Protein AF-A0A317IJT7-F1 (afdb_monomer_lite)

Secondary structure (DSSP, 8-state):
--HHHHHHHHHHHHTT-EEE--TTT-SEEEEEEETTEEEEEEES-SSTT--EEEEEE-S-S--TT-PPPTT--EEEEEE---SSHHHHHHHHHT-----B--S-HHHHHHEEEEES-HHHHHHHHHSTTHHHHHHHHHHHH--SEEEEETTTEEEEEESS-TTT--HHHHHHHHHHHHHHHHHHHHHHTTT-

Structure (mmCIF, N/CA/C/O backbone):
data_AF-A0A317IJT7-F1
#
_entry.id   AF-A0A317IJT7-F1
#
loop_
_atom_site.group_PDB
_atom_site.id
_atom_site.type_symbol
_atom_site.label_atom_id
_atom_site.label_alt_id
_atom_site.label_comp_id
_atom_site.label_asym_id
_atom_site.label_entity_id
_atom_site.label_seq_id
_atom_site.pdbx_PDB_ins_code
_atom_site.Cartn_x
_atom_site.Cartn_y
_atom_site.Cartn_z
_atom_site.occupancy
_atom_site.B_iso_or_equiv
_atom_site.auth_seq_id
_atom_site.auth_comp_id
_atom_site.auth_asym_id
_atom_site.auth_atom_id
_atom_site.pdbx_PDB_model_num
ATOM 1 N N . MET A 1 1 ? 20.072 -7.258 -22.321 1.00 53.59 1 MET A N 1
ATOM 2 C CA . MET A 1 1 ? 18.837 -7.084 -21.529 1.00 53.59 1 MET A CA 1
ATOM 3 C C . MET A 1 1 ? 18.937 -5.716 -20.890 1.00 53.59 1 MET A C 1
ATOM 5 O O . MET A 1 1 ? 19.972 -5.450 -20.302 1.00 53.59 1 MET A O 1
ATOM 9 N N . ASN A 1 2 ? 17.964 -4.831 -21.106 1.00 78.56 2 ASN A N 1
ATOM 10 C CA . ASN A 1 2 ? 17.969 -3.507 -20.471 1.00 78.56 2 ASN A CA 1
ATOM 11 C C . ASN A 1 2 ? 17.800 -3.691 -18.947 1.00 78.56 2 ASN A C 1
ATOM 13 O O . ASN A 1 2 ? 17.014 -4.553 -18.541 1.00 78.56 2 ASN A O 1
ATOM 17 N N . ASP A 1 3 ? 18.497 -2.913 -18.117 1.00 83.06 3 ASP A N 1
ATOM 18 C CA . ASP A 1 3 ? 18.412 -2.967 -16.647 1.00 83.06 3 ASP A CA 1
ATOM 19 C C . ASP A 1 3 ? 16.961 -2.889 -16.149 1.00 83.06 3 ASP A C 1
ATOM 21 O O . ASP A 1 3 ? 16.564 -3.611 -15.232 1.00 83.06 3 ASP A O 1
ATOM 25 N N . HIS A 1 4 ? 16.111 -2.121 -16.838 1.00 84.94 4 HIS A N 1
ATOM 26 C CA . HIS A 1 4 ? 14.679 -2.041 -16.536 1.00 84.94 4 HIS A CA 1
ATOM 27 C C . HIS A 1 4 ? 13.947 -3.377 -16.719 1.00 84.94 4 HIS A C 1
ATOM 29 O O . HIS A 1 4 ? 13.091 -3.733 -15.911 1.00 84.94 4 HIS A O 1
ATOM 35 N N . GLN A 1 5 ? 14.290 -4.146 -17.756 1.00 87.38 5 GLN A N 1
ATOM 36 C CA . GLN A 1 5 ? 13.690 -5.460 -18.006 1.00 87.38 5 GLN A CA 1
ATOM 37 C C . GLN A 1 5 ? 14.165 -6.491 -16.981 1.00 87.38 5 GLN A C 1
ATOM 39 O O . GLN A 1 5 ? 13.369 -7.313 -16.526 1.00 87.38 5 GLN A O 1
ATOM 44 N N . ALA A 1 6 ? 15.441 -6.431 -16.584 1.00 91.06 6 ALA A N 1
ATOM 45 C CA . ALA A 1 6 ? 15.992 -7.287 -15.537 1.00 91.06 6 ALA A CA 1
ATOM 46 C C . ALA A 1 6 ? 15.267 -7.052 -14.203 1.00 91.06 6 ALA A C 1
ATOM 48 O O . ALA A 1 6 ? 14.778 -7.995 -13.578 1.00 91.06 6 ALA A O 1
ATOM 49 N N . LYS A 1 7 ? 15.116 -5.778 -13.825 1.00 94.12 7 LYS A N 1
ATOM 50 C CA . LYS A 1 7 ? 14.409 -5.353 -12.616 1.00 94.12 7 LYS A CA 1
ATOM 51 C C . LYS A 1 7 ? 12.934 -5.746 -12.638 1.00 94.12 7 LYS A C 1
ATOM 53 O O . LYS A 1 7 ? 12.441 -6.323 -11.675 1.00 94.12 7 LYS A O 1
ATOM 58 N N . ALA A 1 8 ? 12.240 -5.513 -13.752 1.00 94.12 8 ALA A N 1
ATOM 59 C CA . ALA A 1 8 ? 10.842 -5.913 -13.909 1.00 94.12 8 ALA A CA 1
ATOM 60 C C . ALA A 1 8 ? 10.670 -7.436 -13.806 1.00 94.12 8 ALA A C 1
ATOM 62 O O . ALA A 1 8 ? 9.743 -7.915 -13.159 1.00 94.12 8 ALA A O 1
ATOM 63 N N . THR A 1 9 ? 11.602 -8.204 -14.373 1.00 94.00 9 THR A N 1
ATOM 64 C CA . THR A 1 9 ? 11.605 -9.669 -14.262 1.00 94.00 9 THR A CA 1
ATOM 65 C C . THR A 1 9 ? 11.843 -10.123 -12.822 1.00 94.00 9 THR A C 1
ATOM 67 O O . THR A 1 9 ? 11.225 -11.087 -12.377 1.00 94.00 9 THR A O 1
ATOM 70 N N . PHE A 1 10 ? 12.709 -9.436 -12.074 1.00 94.56 10 PHE A N 1
ATOM 71 C CA . PHE A 1 10 ? 12.923 -9.723 -10.657 1.00 94.56 10 PHE A CA 1
ATOM 72 C C . PHE A 1 10 ? 11.653 -9.479 -9.834 1.00 94.56 10 PHE A C 1
ATOM 74 O O . PHE A 1 10 ? 11.233 -10.363 -9.092 1.00 94.56 10 PHE A O 1
ATOM 81 N N . VAL A 1 11 ? 11.006 -8.323 -10.010 1.00 95.50 11 VAL A N 1
ATOM 82 C CA . VAL A 1 11 ? 9.743 -8.004 -9.322 1.00 95.50 11 VAL A CA 1
ATOM 83 C C . VAL A 1 11 ? 8.649 -9.003 -9.703 1.00 95.50 11 VAL A C 1
ATOM 85 O O . VAL A 1 11 ? 7.925 -9.475 -8.833 1.00 95.50 11 VAL A O 1
ATOM 88 N N . ALA A 1 12 ? 8.563 -9.396 -10.976 1.00 95.81 12 ALA A N 1
ATOM 89 C CA . ALA A 1 12 ? 7.626 -10.425 -11.416 1.00 95.81 12 ALA A CA 1
ATOM 90 C C . ALA A 1 12 ? 7.871 -11.762 -10.702 1.00 95.81 12 ALA A C 1
ATOM 92 O O . ALA A 1 12 ? 6.929 -12.346 -10.184 1.00 95.81 12 ALA A O 1
ATOM 93 N N . LYS A 1 13 ? 9.127 -12.219 -10.601 1.00 95.31 13 LYS A N 1
ATOM 94 C CA . LYS A 1 13 ? 9.475 -13.447 -9.864 1.00 95.31 13 LYS A CA 1
ATOM 95 C C . LYS A 1 13 ? 9.142 -13.351 -8.377 1.00 95.31 13 LYS A C 1
ATOM 97 O O . LYS A 1 13 ? 8.641 -14.312 -7.811 1.00 95.31 13 LYS A O 1
ATOM 102 N N . MET A 1 14 ? 9.413 -12.203 -7.760 1.00 94.75 14 MET A N 1
ATOM 103 C CA . MET A 1 14 ? 9.093 -11.936 -6.356 1.00 94.75 14 MET A CA 1
ATOM 104 C C . MET A 1 14 ? 7.587 -12.026 -6.075 1.00 94.75 14 MET A C 1
ATOM 106 O O . MET A 1 14 ? 7.201 -12.474 -5.002 1.00 94.75 14 MET A O 1
ATOM 110 N N . LEU A 1 15 ? 6.757 -11.608 -7.031 1.00 93.69 15 LEU A N 1
ATOM 111 C CA . LEU A 1 15 ? 5.299 -11.712 -6.966 1.00 93.69 15 LEU A CA 1
ATOM 112 C C . LEU A 1 15 ? 4.764 -13.035 -7.534 1.00 93.69 15 LEU A C 1
ATOM 114 O O . LEU A 1 15 ? 3.568 -13.130 -7.777 1.00 93.69 15 LEU A O 1
ATOM 118 N N . GLU A 1 16 ? 5.618 -14.017 -7.843 1.00 93.44 16 GLU A N 1
ATOM 119 C CA . GLU A 1 16 ? 5.206 -15.272 -8.499 1.00 93.44 16 GLU A CA 1
ATOM 120 C C . GLU A 1 16 ? 4.352 -15.033 -9.766 1.00 93.44 16 GLU A C 1
ATOM 122 O O . GLU A 1 16 ? 3.395 -15.742 -10.067 1.00 93.44 16 GLU A O 1
ATOM 127 N N . GLY A 1 17 ? 4.687 -13.975 -10.505 1.00 93.94 17 GLY A N 1
ATOM 128 C CA . GLY A 1 17 ? 3.860 -13.394 -11.551 1.00 93.94 17 GLY A CA 1
ATOM 129 C C . GLY A 1 17 ? 4.609 -13.095 -12.848 1.00 93.94 17 GLY A C 1
ATOM 130 O O . GLY A 1 17 ? 5.616 -13.717 -13.191 1.00 93.94 17 GLY A O 1
ATOM 131 N N . ARG A 1 18 ? 4.093 -12.126 -13.611 1.00 95.50 18 ARG A N 1
ATOM 132 C CA . ARG A 1 18 ? 4.615 -11.739 -14.928 1.00 95.50 18 ARG A CA 1
ATOM 133 C C . ARG A 1 18 ? 4.476 -10.247 -15.207 1.00 95.50 18 ARG A C 1
ATOM 135 O O . ARG A 1 18 ? 3.579 -9.574 -14.703 1.00 95.50 18 ARG A O 1
ATOM 142 N N . VAL A 1 19 ? 5.334 -9.757 -16.095 1.00 94.50 19 VAL A N 1
ATOM 143 C CA . VAL A 1 19 ? 5.175 -8.439 -16.716 1.00 94.50 19 VAL A CA 1
ATOM 144 C C . VAL A 1 19 ? 4.052 -8.527 -17.754 1.00 94.50 19 VAL A C 1
ATO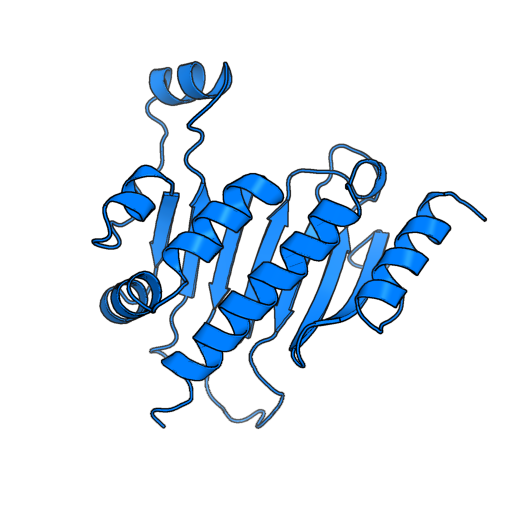M 146 O O . VAL A 1 19 ? 4.036 -9.440 -18.581 1.00 94.50 19 VAL A O 1
ATOM 149 N N . VAL A 1 20 ? 3.097 -7.603 -17.696 1.00 92.31 20 VAL A N 1
ATOM 150 C CA . VAL A 1 20 ? 1.936 -7.527 -18.590 1.00 92.31 20 VAL A CA 1
ATOM 151 C C . VAL A 1 20 ? 2.076 -6.294 -19.476 1.00 92.31 20 VAL A C 1
ATOM 153 O O . VAL A 1 20 ? 2.449 -5.224 -19.000 1.00 92.31 20 VAL A O 1
ATOM 156 N N . ASN A 1 21 ? 1.769 -6.437 -20.767 1.00 87.44 21 ASN A N 1
ATOM 157 C CA . ASN A 1 21 ? 1.702 -5.288 -21.662 1.00 87.44 21 ASN A CA 1
ATOM 158 C C . ASN A 1 21 ? 0.361 -4.558 -21.464 1.00 87.44 21 ASN A C 1
ATOM 160 O O . ASN A 1 21 ? -0.689 -5.089 -21.826 1.00 87.44 21 ASN A O 1
ATOM 164 N N . ASP A 1 22 ? 0.416 -3.361 -20.881 1.00 85.88 22 ASP A N 1
ATOM 165 C CA . ASP A 1 22 ? -0.714 -2.436 -20.721 1.00 85.88 22 ASP A CA 1
ATOM 166 C C . ASP A 1 22 ? -0.309 -1.010 -21.139 1.00 85.88 22 ASP A C 1
ATOM 168 O O . ASP A 1 22 ? -0.595 -0.022 -20.463 1.00 85.88 22 ASP A O 1
ATOM 172 N N . GLU A 1 23 ? 0.382 -0.902 -22.279 1.00 81.38 23 GLU A N 1
ATOM 173 C CA . GLU A 1 23 ? 0.930 0.357 -22.814 1.00 81.38 23 GLU A CA 1
ATOM 174 C C . GLU A 1 23 ? -0.115 1.471 -23.008 1.00 81.38 23 GLU A C 1
ATOM 176 O O . GLU A 1 23 ? 0.237 2.649 -23.068 1.00 81.38 23 GLU A O 1
ATOM 181 N N . LYS A 1 24 ? -1.407 1.121 -23.088 1.00 83.69 24 LYS A N 1
ATOM 182 C CA . LYS A 1 24 ? -2.504 2.093 -23.188 1.00 83.69 24 LYS A CA 1
ATOM 183 C C . LYS A 1 24 ? -2.708 2.887 -21.897 1.00 83.69 24 LYS A C 1
ATOM 185 O O . LYS A 1 24 ? -3.193 4.014 -21.970 1.00 83.69 24 LYS A O 1
ATOM 190 N N . ARG A 1 25 ? -2.379 2.311 -20.735 1.00 87.75 25 ARG A N 1
ATOM 191 C CA . ARG A 1 25 ? -2.535 2.961 -19.424 1.00 87.75 25 ARG A CA 1
ATOM 192 C C . ARG A 1 25 ? -1.200 3.285 -18.768 1.00 87.75 25 ARG A C 1
ATOM 194 O O . ARG A 1 25 ? -1.065 4.352 -18.177 1.00 87.75 25 ARG A O 1
ATOM 201 N N . VAL A 1 26 ? -0.234 2.371 -18.844 1.00 89.75 26 VAL A N 1
ATOM 202 C CA . VAL A 1 26 ? 1.016 2.431 -18.079 1.00 89.75 26 VAL A CA 1
ATOM 203 C C . VAL A 1 26 ? 2.192 1.901 -18.894 1.00 89.75 26 VAL A C 1
ATOM 205 O O . VAL A 1 26 ? 2.051 0.988 -19.700 1.00 89.75 26 VAL A O 1
ATOM 208 N N . GLN A 1 27 ? 3.388 2.453 -18.676 1.00 91.06 27 GLN A N 1
ATOM 209 C CA . GLN A 1 27 ? 4.601 1.944 -19.325 1.00 91.06 27 GLN A CA 1
ATOM 210 C C . GLN A 1 27 ? 5.054 0.604 -18.730 1.00 91.06 27 GLN A C 1
ATOM 212 O O . GLN A 1 27 ? 5.723 -0.177 -19.405 1.00 91.06 27 GLN A O 1
ATOM 217 N N . LEU A 1 28 ? 4.712 0.342 -17.467 1.00 93.19 28 LEU A N 1
ATOM 218 C CA . LEU A 1 28 ? 5.039 -0.900 -16.784 1.00 93.19 28 LEU A CA 1
ATOM 219 C C . LEU A 1 28 ? 3.853 -1.368 -15.942 1.00 93.19 28 LEU A C 1
ATOM 221 O O . LEU A 1 28 ? 3.347 -0.620 -15.109 1.00 93.19 28 LEU A O 1
ATOM 225 N N . CYS A 1 29 ? 3.464 -2.626 -16.132 1.00 95.75 29 CYS A N 1
ATOM 226 C CA . CYS A 1 29 ? 2.491 -3.330 -15.307 1.00 95.75 29 CYS A CA 1
ATOM 227 C C . CYS A 1 29 ? 3.055 -4.714 -14.971 1.00 95.75 29 CYS A C 1
ATOM 229 O O . CYS A 1 29 ? 3.431 -5.474 -15.865 1.00 95.75 29 CYS A O 1
ATOM 231 N N . ILE A 1 30 ? 3.138 -5.048 -13.689 1.00 96.38 30 ILE A N 1
ATOM 232 C CA . ILE A 1 30 ? 3.597 -6.352 -13.208 1.00 96.38 30 ILE A CA 1
ATOM 233 C C . ILE A 1 30 ? 2.495 -6.920 -12.337 1.00 96.38 30 ILE A C 1
ATOM 235 O O . ILE A 1 30 ? 2.142 -6.302 -11.340 1.00 96.38 30 ILE A O 1
ATOM 239 N N . LYS A 1 31 ? 1.965 -8.084 -12.710 1.00 96.19 31 LYS A N 1
ATOM 240 C CA . LYS A 1 31 ? 0.882 -8.758 -11.988 1.00 96.19 31 LYS A CA 1
ATOM 241 C C . LYS A 1 31 ? 1.367 -10.086 -11.437 1.00 96.19 31 LYS A C 1
ATOM 243 O O . LYS A 1 31 ? 2.074 -10.808 -12.137 1.00 96.19 31 LYS A O 1
ATOM 248 N N . GLY A 1 32 ? 0.945 -10.424 -10.231 1.00 94.94 32 GLY A N 1
ATOM 249 C CA . GLY A 1 32 ? 1.244 -11.686 -9.569 1.00 94.94 32 GLY A CA 1
ATOM 250 C C . GLY A 1 32 ? 0.360 -11.873 -8.345 1.00 94.94 32 GLY A C 1
ATOM 251 O O . GLY A 1 32 ? -0.782 -11.415 -8.332 1.00 94.94 32 GLY A O 1
ATOM 252 N N . ALA A 1 33 ? 0.895 -12.516 -7.318 1.00 93.38 33 ALA A N 1
ATOM 253 C CA . ALA A 1 33 ? 0.230 -12.707 -6.046 1.00 93.38 33 ALA A CA 1
ATOM 254 C C . ALA A 1 33 ? 1.181 -12.453 -4.870 1.00 93.38 33 ALA A C 1
ATOM 256 O O . ALA A 1 33 ? 2.395 -12.630 -4.959 1.00 93.38 33 ALA A O 1
ATOM 257 N N . MET A 1 34 ? 0.613 -12.039 -3.743 1.00 90.44 34 MET A N 1
ATOM 258 C CA . MET A 1 34 ? 1.316 -11.911 -2.473 1.00 90.44 34 MET A CA 1
ATOM 259 C C . MET A 1 34 ? 0.408 -12.438 -1.369 1.00 90.44 34 MET A C 1
ATOM 261 O O . MET A 1 34 ? -0.688 -11.923 -1.172 1.00 90.44 34 MET A O 1
ATOM 265 N N . ARG A 1 35 ? 0.857 -13.478 -0.655 1.00 86.69 35 ARG A N 1
ATOM 266 C CA . ARG A 1 35 ? 0.071 -14.149 0.402 1.00 86.69 35 ARG A CA 1
ATOM 267 C C . ARG A 1 35 ? -1.336 -14.583 -0.052 1.00 86.69 35 ARG A C 1
ATOM 269 O O . ARG A 1 35 ? -2.287 -14.487 0.708 1.00 86.69 35 ARG A O 1
ATOM 276 N N . GLY A 1 36 ? -1.468 -15.046 -1.296 1.00 86.88 36 GLY A N 1
ATOM 277 C CA . GLY A 1 36 ? -2.749 -15.485 -1.865 1.00 86.88 36 GLY A CA 1
ATOM 278 C C . GLY A 1 36 ? -3.623 -14.365 -2.442 1.00 86.88 36 GLY A C 1
ATOM 279 O O . GLY A 1 36 ? -4.596 -14.664 -3.127 1.00 86.88 36 GLY A O 1
ATOM 280 N N . PHE A 1 37 ? -3.258 -13.095 -2.249 1.00 91.25 37 PHE A N 1
ATOM 281 C CA . PHE A 1 37 ? -3.959 -11.954 -2.840 1.00 91.25 37 PHE A CA 1
ATOM 282 C C . PHE A 1 37 ? -3.371 -11.582 -4.204 1.00 91.25 37 PHE A C 1
ATOM 284 O O . PHE A 1 37 ? -2.141 -11.516 -4.317 1.00 91.25 37 PHE A O 1
ATOM 291 N N . PRO A 1 38 ? -4.192 -11.276 -5.227 1.00 94.88 38 PRO A N 1
ATOM 292 C CA . PRO A 1 38 ? -3.703 -10.672 -6.459 1.00 94.88 38 PRO A CA 1
ATOM 293 C C . PRO A 1 38 ? -2.967 -9.361 -6.166 1.00 94.88 38 PRO A C 1
ATOM 295 O O . PRO A 1 38 ? -3.474 -8.480 -5.471 1.00 94.88 38 PRO A O 1
ATOM 298 N N . ALA A 1 39 ? -1.753 -9.238 -6.694 1.00 96.25 39 ALA A N 1
ATOM 299 C CA . ALA A 1 39 ? -0.867 -8.107 -6.457 1.00 96.25 39 ALA A CA 1
ATOM 300 C C . ALA A 1 39 ? -0.423 -7.498 -7.788 1.00 96.25 39 ALA A C 1
ATOM 302 O O . ALA A 1 39 ? -0.027 -8.220 -8.707 1.00 96.25 39 ALA A O 1
ATOM 303 N N . THR A 1 40 ? -0.451 -6.169 -7.886 1.00 96.88 40 THR A N 1
ATOM 304 C CA . THR A 1 40 ? 0.006 -5.445 -9.076 1.00 96.88 40 THR A CA 1
ATOM 305 C C . THR A 1 40 ? 0.959 -4.313 -8.701 1.00 96.88 40 THR A C 1
ATOM 307 O O . THR A 1 40 ? 0.680 -3.539 -7.791 1.00 96.88 40 THR A O 1
ATOM 310 N N . LEU A 1 41 ? 2.074 -4.193 -9.425 1.00 97.00 41 LEU A N 1
ATOM 311 C CA . LEU A 1 41 ? 2.912 -2.994 -9.454 1.00 97.00 41 LEU A CA 1
ATOM 312 C C . LEU A 1 41 ? 2.718 -2.287 -10.797 1.00 97.00 41 LEU A C 1
ATOM 314 O O . LEU A 1 41 ? 2.885 -2.905 -11.851 1.00 97.00 41 LEU A O 1
ATOM 318 N N . GLU A 1 42 ? 2.420 -0.994 -10.771 1.00 96.00 42 GLU A N 1
ATOM 319 C CA . GLU A 1 42 ? 2.269 -0.170 -11.969 1.00 96.00 42 GLU A CA 1
ATOM 320 C C . GLU A 1 42 ? 3.195 1.045 -11.946 1.00 96.00 42 GLU A C 1
ATOM 322 O O . GLU A 1 42 ? 3.481 1.614 -10.892 1.00 96.00 42 GLU A O 1
ATOM 327 N N . ALA A 1 43 ? 3.633 1.476 -13.128 1.00 92.88 43 ALA A N 1
ATOM 328 C CA . ALA A 1 43 ? 4.307 2.753 -13.319 1.00 92.88 43 ALA A CA 1
ATOM 329 C C . ALA A 1 43 ? 3.844 3.403 -14.629 1.00 92.88 43 ALA A C 1
ATOM 331 O O . ALA A 1 43 ? 4.001 2.826 -15.710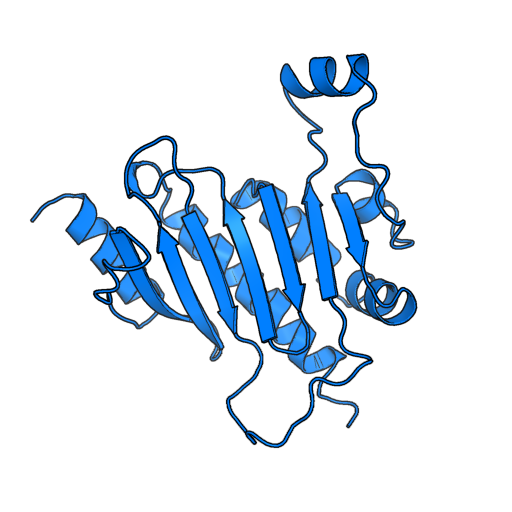 1.00 92.88 43 ALA A O 1
ATOM 332 N N . LEU A 1 44 ? 3.312 4.629 -14.549 1.00 89.50 44 LEU A N 1
ATOM 333 C CA . LEU A 1 44 ? 2.907 5.400 -15.733 1.00 89.50 44 LEU A CA 1
ATOM 334 C C . LEU A 1 44 ? 4.097 5.622 -16.676 1.00 89.50 44 LEU A C 1
ATOM 336 O O . LEU A 1 44 ? 3.986 5.435 -17.887 1.00 89.50 44 LEU A O 1
ATOM 340 N N . ARG A 1 45 ? 5.244 5.981 -16.093 1.00 89.38 45 ARG A N 1
ATOM 341 C CA . ARG A 1 45 ? 6.562 5.993 -16.729 1.00 89.38 45 ARG A CA 1
ATOM 342 C C . ARG A 1 45 ? 7.569 5.345 -15.789 1.00 89.38 45 ARG A C 1
ATOM 344 O O . ARG A 1 45 ? 7.429 5.452 -14.575 1.00 89.38 45 ARG A O 1
ATOM 351 N N . VAL A 1 46 ? 8.584 4.694 -16.347 1.00 88.31 46 VAL A N 1
ATOM 352 C CA . VAL A 1 46 ? 9.634 4.044 -15.545 1.00 88.31 46 VAL A CA 1
ATOM 353 C C . VAL A 1 46 ? 10.635 5.042 -14.961 1.00 88.31 46 VAL A C 1
ATOM 355 O O . VAL A 1 46 ? 11.160 4.803 -13.875 1.00 88.31 46 VAL A O 1
ATOM 358 N N . SER A 1 47 ? 10.851 6.162 -15.652 1.00 87.31 47 SER A N 1
ATOM 359 C CA . SER A 1 47 ? 11.812 7.202 -15.276 1.00 87.31 47 SER A CA 1
ATOM 360 C C . SER A 1 47 ? 11.143 8.373 -14.534 1.00 87.31 47 SER A C 1
ATOM 362 O O . SER A 1 47 ? 9.924 8.565 -14.644 1.00 87.31 47 SER A O 1
ATOM 364 N N . PRO A 1 48 ? 11.917 9.182 -13.784 1.00 84.62 48 PRO A N 1
ATOM 365 C CA . PRO A 1 48 ? 11.414 10.376 -13.102 1.00 84.62 48 PRO A CA 1
ATOM 366 C C . PRO A 1 48 ? 10.678 11.351 -14.044 1.00 84.62 48 PRO A C 1
ATOM 368 O O . PRO A 1 48 ? 10.983 11.401 -15.237 1.00 84.62 48 PRO A O 1
ATOM 371 N N . PRO A 1 49 ? 9.732 12.167 -13.535 1.00 83.62 49 PRO A N 1
ATOM 372 C CA . PRO A 1 49 ? 9.347 12.353 -12.128 1.00 83.62 49 PRO A CA 1
ATOM 373 C C . PRO A 1 49 ? 8.174 11.464 -11.662 1.00 83.62 49 PRO A C 1
ATOM 375 O O . PRO A 1 49 ? 7.539 11.765 -10.653 1.00 83.62 49 PRO A O 1
ATOM 378 N N . PHE A 1 50 ? 7.837 10.402 -12.398 1.00 86.88 50 PHE A N 1
ATOM 379 C CA . PHE A 1 50 ? 6.650 9.588 -12.123 1.00 86.88 50 PHE A CA 1
ATOM 380 C C . PHE A 1 50 ? 6.921 8.531 -11.050 1.00 86.88 50 PHE A C 1
ATOM 382 O O . PHE A 1 50 ? 7.980 7.911 -11.049 1.00 86.88 50 PHE A O 1
ATOM 389 N N . GLY A 1 51 ? 5.964 8.346 -10.139 1.00 89.38 51 GLY A N 1
ATOM 390 C CA . GLY A 1 51 ? 6.021 7.337 -9.082 1.00 89.38 51 GLY A CA 1
ATOM 391 C C . GLY A 1 51 ? 5.538 5.955 -9.525 1.00 89.38 51 GLY A C 1
ATOM 392 O O . GLY A 1 51 ? 5.040 5.780 -10.641 1.00 89.38 51 GLY A O 1
ATOM 393 N N . VAL A 1 52 ? 5.642 4.992 -8.611 1.00 94.62 52 VAL A N 1
ATOM 394 C CA . VAL A 1 52 ? 5.057 3.655 -8.751 1.00 94.62 52 VAL A CA 1
ATOM 395 C C . VAL A 1 52 ? 3.819 3.515 -7.872 1.00 94.62 52 VAL A C 1
ATOM 397 O O . VAL A 1 52 ? 3.725 4.114 -6.797 1.00 94.62 52 VAL A O 1
ATOM 400 N N . SER A 1 53 ? 2.890 2.682 -8.320 1.00 95.69 53 SER A N 1
ATOM 401 C CA . SER A 1 53 ? 1.676 2.343 -7.592 1.00 95.69 53 SER A CA 1
ATOM 402 C C . SER A 1 53 ? 1.621 0.849 -7.306 1.00 95.69 53 SER A C 1
ATOM 404 O O . SER A 1 53 ? 1.886 0.030 -8.183 1.00 95.69 53 SER A O 1
ATOM 406 N N . TYR A 1 54 ? 1.247 0.503 -6.081 1.00 97.50 54 TYR A N 1
ATOM 407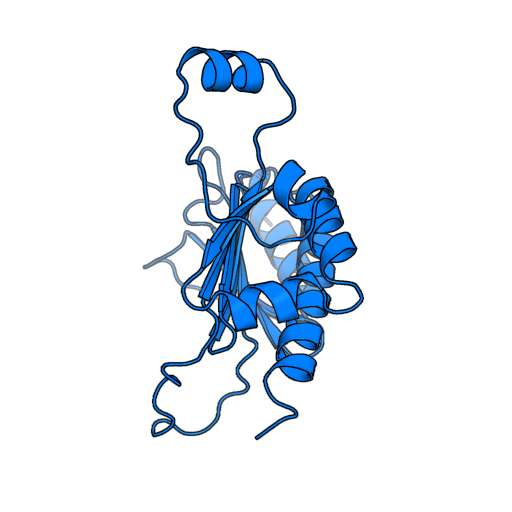 C CA . TYR A 1 54 ? 1.054 -0.862 -5.612 1.00 97.50 54 TYR A CA 1
ATOM 408 C C . TYR A 1 54 ? -0.436 -1.101 -5.427 1.00 97.50 54 TYR A C 1
ATOM 410 O O . TYR A 1 54 ? -1.132 -0.274 -4.840 1.00 97.50 54 TYR A O 1
ATOM 418 N N . PHE A 1 55 ? -0.906 -2.251 -5.878 1.00 96.31 55 PHE A N 1
ATOM 419 C CA . PHE A 1 55 ? -2.276 -2.699 -5.700 1.00 96.31 55 PHE A CA 1
ATOM 420 C C . PHE A 1 55 ? -2.257 -4.092 -5.084 1.00 96.31 55 PHE A C 1
ATOM 422 O O . PHE A 1 55 ? -1.478 -4.947 -5.512 1.00 96.31 55 PHE A O 1
ATOM 429 N N . LEU A 1 56 ? -3.119 -4.316 -4.100 1.00 95.62 56 LEU A N 1
ATOM 430 C CA . LEU A 1 56 ? -3.381 -5.629 -3.528 1.00 95.62 56 LEU A CA 1
ATOM 431 C C . LEU A 1 56 ? -4.893 -5.822 -3.456 1.00 95.62 56 LEU A C 1
ATOM 433 O O . LEU A 1 56 ? -5.563 -5.083 -2.742 1.00 95.62 56 LEU A O 1
ATOM 437 N N . GLU A 1 57 ? -5.432 -6.785 -4.187 1.00 92.06 57 GLU A N 1
ATOM 438 C CA . GLU A 1 57 ? -6.872 -7.042 -4.233 1.00 92.06 57 GLU A CA 1
ATOM 439 C C . GLU A 1 57 ? -7.251 -8.008 -3.107 1.00 92.06 57 GLU A C 1
ATOM 441 O O . GLU A 1 57 ? -6.727 -9.117 -3.031 1.00 92.06 57 GLU A O 1
ATOM 446 N N . THR A 1 58 ? -8.142 -7.589 -2.206 1.00 86.06 58 THR A N 1
ATOM 447 C CA . THR A 1 58 ? -8.590 -8.422 -1.072 1.00 86.06 58 THR A CA 1
ATOM 448 C C . THR A 1 58 ? -9.920 -9.108 -1.342 1.00 86.06 58 THR A C 1
ATOM 450 O O . THR A 1 58 ? -10.279 -10.044 -0.632 1.00 86.06 58 THR A O 1
ATOM 453 N N . LYS A 1 59 ? -10.652 -8.672 -2.376 1.00 74.94 59 LYS A N 1
ATOM 454 C CA . LYS A 1 59 ? -11.854 -9.363 -2.832 1.00 74.94 59 LYS A CA 1
ATOM 455 C C . LYS A 1 59 ? -11.434 -10.536 -3.715 1.00 74.94 59 LYS A C 1
ATOM 457 O O . LYS A 1 59 ? -11.009 -10.351 -4.853 1.00 74.94 59 LYS A O 1
ATOM 462 N N . ILE A 1 60 ? -11.553 -11.745 -3.176 1.00 54.72 60 ILE A N 1
ATOM 463 C CA . ILE A 1 60 ? -11.509 -12.967 -3.978 1.00 54.72 60 ILE A CA 1
ATOM 464 C C . ILE A 1 60 ? -12.732 -12.896 -4.896 1.00 54.72 60 ILE A C 1
ATOM 466 O O . ILE A 1 60 ? -13.834 -12.626 -4.424 1.00 54.72 60 ILE A O 1
ATOM 470 N N . VAL A 1 61 ? -12.515 -13.010 -6.206 1.00 48.22 61 VAL A N 1
ATOM 471 C CA . VAL A 1 61 ? -13.570 -12.938 -7.223 1.00 48.22 61 VAL A CA 1
ATOM 472 C C . VAL A 1 61 ? -14.708 -13.870 -6.823 1.00 48.22 61 VAL A C 1
ATOM 474 O O . VAL A 1 61 ? -14.516 -15.073 -6.905 1.00 48.22 61 VAL A O 1
ATOM 477 N N . ASP A 1 62 ? -15.858 -13.323 -6.417 1.00 44.12 62 ASP A N 1
ATOM 478 C CA . ASP A 1 62 ? -17.147 -13.973 -6.624 1.00 44.12 62 ASP A CA 1
ATOM 479 C C . ASP A 1 62 ? -18.347 -13.011 -6.546 1.00 44.12 62 ASP A C 1
ATOM 481 O O . ASP A 1 62 ? -18.379 -12.018 -5.815 1.00 44.12 62 ASP A O 1
ATOM 485 N N . ASP A 1 63 ? -19.302 -13.368 -7.400 1.00 43.16 63 ASP A N 1
ATOM 486 C CA . ASP A 1 63 ? -20.606 -12.806 -7.748 1.00 43.16 63 ASP A CA 1
ATOM 487 C C . ASP A 1 63 ? -20.660 -11.377 -8.349 1.00 43.16 63 ASP A C 1
ATOM 489 O O . ASP A 1 63 ? -20.602 -10.381 -7.613 1.00 43.16 63 ASP A O 1
ATOM 493 N N . PRO A 1 64 ? -20.875 -11.236 -9.680 1.00 51.22 64 PRO A N 1
ATOM 494 C CA . PRO A 1 64 ? -21.197 -9.956 -10.322 1.00 51.22 64 PRO A CA 1
ATOM 495 C C . PRO A 1 64 ? -22.506 -9.311 -9.822 1.00 51.22 64 PRO A C 1
ATOM 497 O O . PRO A 1 64 ? -22.780 -8.171 -10.190 1.00 51.22 64 PRO A O 1
ATOM 500 N N . ASN A 1 65 ? -23.288 -9.996 -8.977 1.00 47.53 65 ASN A N 1
ATOM 501 C CA . ASN A 1 65 ? -24.482 -9.454 -8.320 1.00 47.53 65 ASN A CA 1
ATOM 502 C C . ASN A 1 65 ? -24.245 -8.965 -6.881 1.00 47.53 65 ASN A C 1
ATOM 504 O O . ASN A 1 65 ? -25.181 -8.477 -6.245 1.00 47.53 65 ASN A O 1
ATOM 508 N N . SER A 1 66 ? -23.024 -9.076 -6.346 1.00 50.06 66 SER A N 1
ATOM 509 C CA . SER A 1 66 ? -22.706 -8.497 -5.039 1.00 50.06 66 SER A CA 1
ATOM 510 C C . SER A 1 66 ? -22.660 -6.971 -5.162 1.00 50.06 66 SER A C 1
ATOM 512 O O . SER A 1 66 ? -21.668 -6.386 -5.602 1.00 50.06 66 SER A O 1
ATOM 514 N N . ASN A 1 67 ? -23.765 -6.307 -4.807 1.00 50.44 67 ASN A N 1
ATOM 515 C CA . ASN A 1 67 ? -23.778 -4.854 -4.670 1.00 50.44 67 ASN A CA 1
ATOM 516 C C . ASN A 1 67 ? -22.641 -4.445 -3.718 1.00 50.44 67 ASN A C 1
ATOM 518 O O . ASN A 1 67 ? -22.483 -5.091 -2.676 1.00 50.44 67 ASN A O 1
ATOM 522 N N . PRO A 1 68 ? -21.844 -3.406 -4.041 1.00 55.47 68 PRO A N 1
ATOM 523 C CA . PRO A 1 68 ? -20.891 -2.857 -3.090 1.00 55.47 68 PRO A CA 1
ATOM 524 C C . PRO A 1 68 ? -21.669 -2.534 -1.821 1.00 55.47 68 PRO A C 1
ATOM 526 O O . PRO A 1 68 ? -22.609 -1.739 -1.870 1.00 55.47 68 PRO A O 1
ATOM 529 N N . SER A 1 69 ? -21.342 -3.209 -0.720 1.00 58.97 69 SER A N 1
ATOM 530 C CA . SER A 1 69 ? -22.029 -2.962 0.539 1.00 58.97 69 SER A CA 1
ATOM 531 C C . SER A 1 69 ? -21.883 -1.477 0.864 1.00 58.97 69 SER A C 1
ATOM 533 O O . SER A 1 69 ? -20.762 -0.968 0.935 1.00 58.97 69 SER A O 1
ATOM 535 N N . GLU A 1 70 ? -23.000 -0.765 1.041 1.00 57.84 70 GLU A N 1
ATOM 536 C CA . GLU A 1 70 ? -22.988 0.657 1.414 1.00 57.84 70 GLU A CA 1
ATOM 537 C C . GLU A 1 70 ? -22.223 0.896 2.732 1.00 57.84 70 GLU A C 1
ATOM 539 O O . GLU A 1 70 ? -21.778 2.012 2.993 1.00 57.84 70 GLU A O 1
ATOM 544 N N . SER A 1 71 ? -21.992 -0.159 3.526 1.00 67.19 71 SER A N 1
ATOM 545 C CA . SER A 1 71 ? -21.213 -0.132 4.765 1.00 67.19 71 SER A CA 1
ATOM 546 C C . SER A 1 71 ? -19.726 -0.481 4.600 1.00 67.19 71 SER A C 1
ATOM 548 O O . SER A 1 71 ? -19.024 -0.631 5.604 1.00 67.19 71 SER A O 1
ATOM 550 N N . ALA A 1 72 ? -19.217 -0.651 3.375 1.00 84.06 72 ALA A N 1
ATOM 551 C CA . ALA A 1 72 ? -17.806 -0.952 3.153 1.00 84.06 72 ALA A CA 1
ATOM 552 C C . ALA A 1 72 ? -16.919 0.230 3.569 1.00 84.06 72 ALA A C 1
ATOM 554 O O . ALA A 1 72 ? -17.112 1.369 3.134 1.00 84.06 72 ALA A O 1
ATOM 555 N N . LEU A 1 73 ? -15.898 -0.037 4.385 1.00 89.50 73 LEU A N 1
ATOM 556 C CA . LEU A 1 73 ? -14.913 0.973 4.755 1.00 89.50 73 LEU A CA 1
ATOM 557 C C . LEU A 1 73 ? -14.084 1.365 3.530 1.00 89.50 73 LEU A C 1
ATOM 559 O O . LEU A 1 73 ? -13.415 0.523 2.921 1.00 89.50 73 LEU A O 1
ATOM 563 N N . ARG A 1 74 ? -14.076 2.668 3.256 1.00 92.56 74 ARG A N 1
ATOM 564 C CA . ARG A 1 74 ? -13.159 3.369 2.367 1.00 92.56 74 ARG A CA 1
ATOM 565 C C . ARG A 1 74 ? -12.394 4.396 3.189 1.00 92.56 74 ARG A C 1
ATOM 567 O O . ARG A 1 74 ? -12.986 5.354 3.681 1.00 92.56 74 ARG A O 1
ATOM 574 N N . MET A 1 75 ? -11.084 4.215 3.303 1.00 93.44 75 MET A N 1
ATOM 575 C CA . MET A 1 75 ? -10.204 5.092 4.067 1.00 93.44 75 MET A CA 1
ATOM 576 C C . MET A 1 75 ? -8.977 5.485 3.249 1.00 93.44 75 MET A C 1
ATOM 578 O O . MET A 1 75 ? -8.307 4.627 2.690 1.00 93.44 75 MET A O 1
ATOM 582 N N . VAL A 1 76 ? -8.664 6.773 3.197 1.00 94.25 76 VAL A N 1
ATOM 583 C CA . VAL A 1 76 ? -7.404 7.296 2.665 1.00 94.25 76 VAL A CA 1
ATOM 584 C C . VAL A 1 76 ? -6.502 7.641 3.838 1.00 94.25 76 VAL A C 1
ATOM 586 O O . VAL A 1 76 ? -6.930 8.334 4.759 1.00 94.25 76 VAL A O 1
ATOM 589 N N . VAL A 1 77 ? -5.262 7.171 3.790 1.00 94.31 77 VAL A N 1
ATOM 590 C CA . VAL A 1 77 ? -4.208 7.421 4.767 1.00 94.31 77 VAL A CA 1
ATOM 591 C C . VAL A 1 77 ? -3.072 8.143 4.058 1.00 94.31 77 VAL A C 1
ATOM 593 O O . VAL A 1 77 ? -2.494 7.636 3.097 1.00 94.31 77 VAL A O 1
ATOM 596 N N . THR A 1 78 ? -2.724 9.320 4.554 1.00 92.38 78 THR A N 1
ATOM 597 C CA . THR A 1 78 ? -1.627 10.140 4.040 1.00 92.38 78 THR A CA 1
ATOM 598 C C . THR A 1 78 ? -0.644 10.383 5.178 1.00 92.38 78 THR A C 1
ATOM 600 O O . THR A 1 78 ? -1.061 10.881 6.226 1.00 92.38 78 THR A O 1
ATOM 603 N N . PRO A 1 79 ? 0.652 10.054 5.040 1.00 90.06 79 PRO A N 1
ATOM 604 C CA . PRO A 1 79 ? 1.629 10.386 6.068 1.00 90.06 79 PRO A CA 1
ATOM 605 C C . PRO A 1 79 ? 1.683 11.896 6.256 1.00 90.06 79 PRO A C 1
ATOM 607 O O . PRO A 1 79 ? 1.758 12.651 5.285 1.00 90.06 79 PRO A O 1
ATOM 610 N N . ARG A 1 80 ? 1.665 12.357 7.509 1.00 85.25 80 ARG A N 1
ATOM 611 C CA . ARG A 1 80 ? 2.002 13.753 7.785 1.00 85.25 80 ARG A CA 1
ATOM 612 C C . ARG A 1 80 ? 3.437 13.970 7.311 1.00 85.25 80 ARG A C 1
ATOM 614 O O . ARG A 1 80 ? 4.311 13.132 7.535 1.00 85.25 80 ARG A O 1
ATOM 621 N N . ALA A 1 81 ? 3.699 15.089 6.646 1.00 66.44 81 ALA A N 1
ATOM 622 C CA . ALA A 1 81 ? 5.052 15.473 6.267 1.00 66.44 81 ALA A CA 1
ATOM 623 C C . ALA A 1 81 ? 5.819 15.898 7.532 1.00 66.44 81 ALA A C 1
ATOM 625 O O . ALA A 1 81 ? 5.985 17.083 7.799 1.00 66.44 81 ALA A O 1
ATOM 626 N N . VAL A 1 82 ? 6.231 14.941 8.372 1.00 52.44 82 VAL A N 1
ATOM 627 C CA . VAL A 1 82 ? 6.783 15.270 9.698 1.00 52.44 82 VAL A CA 1
ATOM 628 C C . VAL A 1 82 ? 8.274 15.625 9.638 1.00 52.44 82 VAL A C 1
ATOM 630 O O . VAL A 1 82 ? 8.773 16.274 10.555 1.00 52.44 82 VAL A O 1
ATOM 633 N N . HIS A 1 83 ? 9.006 15.295 8.564 1.00 44.16 83 HIS A N 1
ATOM 634 C CA . HIS A 1 83 ? 10.461 15.495 8.545 1.00 44.16 83 HIS A CA 1
ATOM 635 C C . HIS A 1 83 ? 11.016 16.070 7.236 1.00 44.16 83 HIS A C 1
ATOM 637 O O . HIS A 1 83 ? 10.815 15.523 6.155 1.00 44.16 83 HIS A O 1
ATOM 643 N N . GLY A 1 84 ? 11.772 17.167 7.373 1.00 49.94 84 GLY A N 1
ATOM 644 C CA . GLY A 1 84 ? 12.530 17.829 6.308 1.00 49.94 84 GLY A CA 1
ATOM 645 C C . GLY A 1 84 ? 12.199 19.317 6.153 1.00 49.94 84 GLY A C 1
ATOM 646 O O . GLY A 1 84 ? 11.266 19.829 6.766 1.00 49.94 84 GLY A O 1
ATOM 647 N N . LEU A 1 85 ? 12.952 20.014 5.298 1.00 48.38 85 LEU A N 1
ATOM 648 C CA . LEU A 1 85 ? 12.787 21.451 5.011 1.00 48.38 85 LEU A CA 1
ATOM 649 C C . LEU A 1 85 ? 11.351 21.811 4.559 1.00 48.38 85 LEU A C 1
ATOM 651 O O . LEU A 1 85 ? 10.852 22.896 4.847 1.00 48.38 85 LEU A O 1
ATOM 655 N N . PHE A 1 86 ? 10.666 20.868 3.902 1.00 49.94 86 PHE A N 1
ATOM 656 C CA . PHE A 1 86 ? 9.281 21.004 3.444 1.00 49.94 86 PHE A CA 1
ATOM 657 C C . PHE A 1 86 ? 8.239 20.979 4.572 1.00 49.94 86 PHE A C 1
ATOM 659 O O . PHE A 1 86 ? 7.187 21.594 4.415 1.00 49.94 86 PHE A O 1
ATOM 666 N N . ALA A 1 87 ? 8.527 20.357 5.721 1.00 51.84 87 ALA A N 1
ATOM 667 C CA . ALA A 1 87 ? 7.638 20.394 6.886 1.00 51.84 87 ALA A CA 1
ATOM 668 C C . ALA A 1 87 ? 7.503 21.827 7.431 1.00 51.84 87 ALA A C 1
ATOM 670 O O . ALA A 1 87 ? 6.419 22.258 7.820 1.00 51.84 87 ALA A O 1
ATOM 671 N N . SER A 1 88 ? 8.595 22.597 7.389 1.00 51.38 88 SER A N 1
ATOM 672 C CA . SER A 1 88 ? 8.601 24.013 7.765 1.00 51.38 88 SER A CA 1
ATOM 673 C C . SER A 1 88 ? 7.787 24.864 6.790 1.00 51.38 88 SER A C 1
ATOM 675 O O . SER A 1 88 ? 7.037 25.729 7.225 1.00 51.38 88 SER A O 1
ATOM 677 N N . ILE A 1 89 ? 7.872 24.591 5.484 1.00 53.81 89 ILE A N 1
ATOM 678 C CA . ILE A 1 89 ? 7.117 25.327 4.456 1.00 53.81 89 ILE A CA 1
ATOM 679 C C . ILE A 1 89 ? 5.615 25.032 4.573 1.00 53.81 89 ILE A C 1
ATOM 681 O O . ILE A 1 89 ? 4.811 25.958 4.614 1.00 53.81 89 ILE A O 1
ATOM 685 N N . ILE A 1 90 ? 5.224 23.762 4.706 1.00 54.16 90 ILE A N 1
ATOM 686 C CA . ILE A 1 90 ? 3.813 23.364 4.849 1.00 54.16 90 ILE A CA 1
ATOM 687 C C . ILE A 1 90 ? 3.201 23.940 6.137 1.00 54.16 90 ILE A C 1
ATOM 689 O O . ILE A 1 90 ? 2.080 24.450 6.107 1.00 54.16 90 ILE A O 1
ATOM 693 N N . ARG A 1 91 ? 3.955 23.952 7.249 1.00 53.00 91 ARG A N 1
ATOM 694 C CA . ARG A 1 91 ? 3.531 24.597 8.505 1.00 53.00 91 ARG A CA 1
ATOM 695 C C . ARG A 1 91 ? 3.361 26.112 8.377 1.00 53.00 91 ARG A C 1
ATOM 697 O O . ARG A 1 91 ? 2.432 26.647 8.973 1.00 53.00 91 ARG A O 1
ATOM 704 N N . ILE A 1 92 ? 4.213 26.796 7.606 1.00 53.59 92 ILE A N 1
ATOM 705 C CA . ILE A 1 92 ? 4.102 28.245 7.353 1.00 53.59 92 ILE A CA 1
ATOM 706 C C . ILE A 1 92 ? 2.849 28.572 6.531 1.00 53.59 92 ILE A C 1
ATOM 708 O O . ILE A 1 92 ? 2.194 29.576 6.798 1.00 53.59 92 ILE A O 1
ATOM 712 N N . PHE A 1 93 ? 2.479 27.721 5.570 1.00 54.09 93 PHE A N 1
ATOM 713 C CA . PHE A 1 93 ? 1.296 27.945 4.736 1.00 54.09 93 PHE A CA 1
ATOM 714 C C . PHE A 1 93 ? -0.026 27.459 5.358 1.00 54.09 93 PHE A C 1
ATOM 716 O O . PHE A 1 93 ? -1.069 27.718 4.771 1.00 54.09 93 PHE A O 1
ATOM 723 N N . LEU A 1 94 ? -0.029 26.809 6.535 1.00 51.34 94 LEU A N 1
ATOM 724 C CA . LEU A 1 94 ? -1.245 26.336 7.238 1.00 51.34 94 LEU A CA 1
ATOM 725 C C . LEU A 1 94 ? -2.185 25.448 6.387 1.00 51.34 94 LEU A C 1
ATOM 727 O O . LEU A 1 94 ? -3.343 25.242 6.745 1.00 51.34 94 LEU A O 1
ATOM 731 N N . LEU A 1 95 ? -1.691 24.881 5.284 1.00 55.22 95 LEU A N 1
ATOM 732 C CA . LEU A 1 95 ? -2.458 24.047 4.354 1.00 55.22 95 LEU A CA 1
ATOM 733 C C . LEU A 1 95 ? -2.338 22.550 4.683 1.00 55.22 95 LEU A C 1
ATOM 735 O O . LEU A 1 95 ? -2.367 21.723 3.775 1.00 55.22 95 LEU A O 1
ATOM 739 N N . GLU A 1 96 ? -2.181 22.162 5.955 1.00 54.16 96 GLU A N 1
ATOM 740 C CA . GLU A 1 96 ? -2.359 20.745 6.297 1.00 54.16 96 GLU A CA 1
ATOM 741 C C . GLU A 1 96 ? -3.860 20.425 6.262 1.00 54.16 96 GLU A C 1
ATOM 743 O O . GLU A 1 96 ? -4.619 20.995 7.056 1.00 54.16 96 GLU A O 1
ATOM 748 N N . PRO A 1 97 ? -4.328 19.524 5.375 1.00 62.19 97 PRO A N 1
ATOM 749 C CA . PRO A 1 97 ? -5.695 19.043 5.465 1.00 62.19 97 PRO A CA 1
ATOM 750 C C . PRO A 1 97 ? -5.882 18.433 6.857 1.00 62.19 97 PRO A C 1
ATOM 752 O O . PRO A 1 97 ? -5.152 17.527 7.253 1.00 62.19 97 PRO A O 1
ATOM 755 N N . LYS A 1 98 ? -6.839 18.956 7.636 1.00 68.06 98 LYS A N 1
ATOM 756 C CA . LYS A 1 98 ? -7.018 18.548 9.042 1.00 68.06 98 LYS A CA 1
ATOM 757 C C . LYS A 1 98 ? -7.317 17.052 9.196 1.00 68.06 98 LYS A C 1
ATOM 759 O O . LYS A 1 98 ? -7.042 16.499 10.258 1.00 68.06 98 LYS A O 1
ATOM 764 N N . GLY A 1 99 ? -7.804 16.403 8.136 1.00 81.50 99 GLY A N 1
ATOM 765 C CA . GLY A 1 99 ? -8.235 15.010 8.170 1.00 81.50 99 GLY A CA 1
ATOM 766 C C . GLY A 1 99 ? -9.358 14.784 9.180 1.00 81.50 99 GLY A C 1
ATOM 767 O O . GLY A 1 99 ? -9.886 15.714 9.789 1.00 81.50 99 GLY A O 1
ATOM 768 N N . GLN A 1 100 ? -9.719 13.523 9.342 1.00 90.19 100 GLN A N 1
ATOM 769 C CA . GLN A 1 100 ? -10.597 13.018 10.384 1.00 90.19 100 GLN A CA 1
ATOM 770 C C . GLN A 1 100 ? -9.747 12.283 11.428 1.00 90.19 100 GLN A C 1
ATOM 772 O O . GLN A 1 100 ? -8.700 11.722 11.103 1.00 90.19 100 GLN A O 1
ATOM 777 N N . ASN A 1 101 ? -10.186 12.311 12.685 1.00 88.31 101 ASN A N 1
ATOM 778 C CA . ASN A 1 101 ? -9.481 11.684 13.800 1.00 88.31 101 ASN A CA 1
ATOM 779 C C . ASN A 1 101 ? -9.922 10.216 13.934 1.00 88.31 101 ASN A C 1
ATOM 781 O O . ASN A 1 101 ? -11.120 9.947 14.019 1.00 88.31 101 ASN A O 1
ATOM 785 N N . LEU A 1 102 ? -8.965 9.286 13.936 1.00 90.12 102 LEU A N 1
ATOM 786 C CA . LEU A 1 102 ? -9.206 7.849 14.075 1.00 90.12 102 LEU A CA 1
ATOM 787 C C . LEU A 1 102 ? -9.402 7.411 15.529 1.00 90.12 102 LEU A C 1
ATOM 789 O O . LEU A 1 102 ? -9.834 6.288 15.753 1.00 90.12 102 LEU A O 1
ATOM 793 N N . GLY A 1 103 ? -9.067 8.240 16.518 1.00 88.69 103 GLY A N 1
ATOM 794 C CA . GLY A 1 103 ? -9.148 7.900 17.939 1.00 88.69 103 GLY A CA 1
ATOM 795 C C . GLY A 1 103 ? -8.012 6.988 18.409 1.00 88.69 103 GLY A C 1
ATOM 796 O O . GLY A 1 103 ? -8.183 6.248 19.385 1.00 88.69 103 GLY A O 1
ATOM 797 N N . VAL A 1 104 ? -6.871 7.028 17.709 1.00 92.06 104 VAL A N 1
ATOM 798 C CA . VAL A 1 104 ? -5.650 6.260 17.994 1.00 92.06 104 VAL A CA 1
ATOM 799 C C . VAL A 1 104 ? -4.461 7.234 17.965 1.00 92.06 104 VAL A C 1
ATOM 801 O O . VAL A 1 104 ? -3.938 7.527 16.889 1.00 92.06 104 VAL A O 1
ATOM 804 N N . PRO A 1 105 ? -3.985 7.733 19.128 1.00 91.62 105 PRO A N 1
ATOM 805 C CA . PRO A 1 105 ? -3.054 8.868 19.195 1.00 91.62 105 PRO A CA 1
ATOM 806 C C . PRO A 1 105 ? -1.769 8.723 18.368 1.00 91.62 105 PRO A C 1
ATOM 808 O O . PRO A 1 105 ? -1.287 9.694 17.777 1.00 91.62 105 PRO A O 1
ATOM 811 N N . ARG A 1 106 ? -1.201 7.511 18.296 1.00 91.81 106 ARG A N 1
ATOM 812 C CA . ARG A 1 106 ? 0.003 7.239 17.492 1.00 91.81 106 ARG A CA 1
ATOM 813 C C . ARG A 1 106 ? -0.273 7.339 15.988 1.00 91.81 106 ARG A C 1
ATOM 815 O O . ARG A 1 106 ? 0.571 7.851 15.262 1.00 91.81 106 ARG A O 1
ATOM 822 N N . LEU A 1 107 ? -1.455 6.932 15.526 1.00 92.88 107 LEU A N 1
ATOM 823 C CA . LEU A 1 107 ? -1.847 7.063 14.121 1.00 92.88 107 LEU A CA 1
ATOM 824 C C . LEU A 1 107 ? -2.274 8.490 13.782 1.00 92.88 107 LEU A C 1
ATOM 826 O O . LEU A 1 107 ? -1.837 9.020 12.766 1.00 92.88 107 LEU A O 1
ATOM 830 N N . ASP A 1 108 ? -3.033 9.151 14.656 1.00 91.50 108 ASP A N 1
ATOM 831 C CA . ASP A 1 108 ? -3.478 10.536 14.445 1.00 91.50 108 ASP A CA 1
ATOM 832 C C . ASP A 1 108 ? -2.304 11.530 14.369 1.00 91.50 108 ASP A C 1
ATOM 834 O O . ASP A 1 108 ? -2.354 12.529 13.641 1.00 91.50 108 ASP A O 1
ATOM 838 N N . SER A 1 109 ? -1.221 11.248 15.103 1.00 89.75 109 SER A N 1
ATOM 839 C CA . SER A 1 109 ? 0.017 12.039 15.061 1.00 89.75 109 SER A CA 1
ATOM 840 C C . SER A 1 109 ? 0.901 11.739 13.849 1.00 89.75 109 SER A C 1
ATOM 842 O O . SER A 1 109 ? 1.652 12.617 13.424 1.00 89.75 109 SER A O 1
ATOM 844 N N . ALA A 1 110 ? 0.813 10.539 13.274 1.00 90.25 110 ALA A N 1
ATOM 845 C CA . ALA A 1 110 ? 1.618 10.128 12.126 1.00 90.25 110 ALA A CA 1
ATOM 846 C C . ALA A 1 110 ? 0.924 10.371 10.775 1.00 90.25 110 ALA A C 1
ATOM 848 O O . ALA A 1 110 ? 1.601 10.596 9.771 1.00 90.25 110 ALA A O 1
ATOM 849 N N . PHE A 1 111 ? -0.410 10.359 10.737 1.00 92.50 111 PHE A N 1
ATOM 850 C CA . PHE A 1 111 ? -1.192 10.342 9.503 1.00 92.50 111 PHE A CA 1
ATOM 851 C C . PHE A 1 111 ? -2.324 11.376 9.497 1.00 92.50 111 PHE A C 1
ATOM 853 O O . PHE A 1 111 ? -2.850 11.796 10.528 1.00 92.50 111 PHE A O 1
ATOM 860 N N . ILE A 1 112 ? -2.709 11.774 8.290 1.00 91.88 112 ILE A N 1
ATOM 861 C CA . ILE A 1 112 ? -3.963 12.448 7.971 1.00 91.88 112 ILE A CA 1
ATOM 862 C C . ILE A 1 112 ? -4.848 11.379 7.343 1.00 91.88 112 ILE A C 1
ATOM 864 O O . ILE A 1 112 ? -4.472 10.792 6.328 1.00 91.88 112 ILE A O 1
ATOM 868 N N . CYS A 1 113 ? -6.004 11.119 7.946 1.00 93.31 113 CYS A N 1
ATOM 869 C CA . CYS A 1 113 ? -6.930 10.110 7.447 1.00 93.31 113 CYS A CA 1
ATOM 870 C C . CYS A 1 113 ? -8.222 10.757 6.951 1.00 93.31 113 CYS A C 1
ATOM 872 O O . CYS A 1 113 ? -8.688 11.743 7.517 1.00 93.31 113 CYS A O 1
ATOM 874 N N . THR A 1 114 ? -8.828 10.206 5.907 1.00 93.25 114 THR A N 1
ATOM 875 C CA . THR A 1 114 ? -10.222 10.492 5.544 1.00 93.25 114 THR A CA 1
ATOM 876 C C . THR A 1 114 ? -10.949 9.175 5.356 1.00 93.25 114 THR A C 1
ATOM 878 O O . THR A 1 114 ? -10.389 8.245 4.788 1.00 93.25 114 THR A O 1
ATOM 881 N N . PHE A 1 115 ? -12.168 9.055 5.869 1.00 93.88 115 PHE A N 1
ATOM 882 C CA . PHE A 1 115 ? -12.936 7.814 5.802 1.00 93.88 115 PHE A CA 1
ATOM 883 C C . PHE A 1 115 ? -14.434 8.091 5.678 1.00 93.88 115 PHE A C 1
ATOM 885 O O . PHE A 1 115 ? -14.899 9.172 6.043 1.00 93.88 115 PHE A O 1
ATOM 892 N N . ASN A 1 116 ? -15.176 7.130 5.129 1.00 92.00 116 ASN A N 1
ATOM 893 C CA . ASN A 1 116 ? -16.633 7.206 4.981 1.00 92.00 116 ASN A CA 1
ATOM 894 C C . ASN A 1 116 ? -17.398 6.719 6.223 1.00 92.00 116 ASN A C 1
ATOM 896 O O . ASN A 1 116 ? -18.452 7.268 6.516 1.00 92.00 116 ASN A O 1
ATOM 900 N N . GLU A 1 117 ? -16.869 5.728 6.949 1.00 90.06 117 GLU A N 1
ATOM 901 C CA . GLU A 1 117 ? -17.549 5.082 8.078 1.00 90.06 117 GLU A CA 1
ATOM 902 C C . GLU A 1 117 ? -16.675 5.127 9.350 1.00 90.06 117 GLU A C 1
ATOM 904 O O . GLU A 1 117 ? -15.741 4.326 9.488 1.00 90.06 117 GLU A O 1
ATOM 909 N N . PRO A 1 118 ? -16.939 6.055 10.293 1.00 91.69 118 PRO A N 1
ATOM 910 C CA . PRO A 1 118 ? -16.100 6.259 11.475 1.00 91.69 118 PRO A CA 1
ATOM 911 C C . PRO A 1 118 ? -15.958 5.027 12.370 1.00 91.69 118 PRO A C 1
ATOM 913 O O . PRO A 1 118 ? -14.874 4.774 12.898 1.00 91.69 118 PRO A O 1
ATOM 916 N N . GLN A 1 119 ? -17.025 4.238 12.539 1.00 90.06 119 GLN A N 1
ATOM 917 C CA . GLN A 1 119 ? -16.973 3.060 13.410 1.00 90.06 119 GLN A CA 1
ATOM 918 C C . GLN A 1 119 ? -16.117 1.954 12.793 1.00 90.06 119 GLN A C 1
ATOM 920 O O . GLN A 1 119 ? -15.301 1.339 13.480 1.00 90.06 119 GLN A O 1
ATOM 925 N N . ALA A 1 120 ? -16.253 1.724 11.487 1.00 89.56 120 ALA A N 1
ATOM 926 C CA . ALA A 1 120 ? -15.419 0.771 10.766 1.00 89.56 120 ALA A CA 1
ATOM 927 C C . ALA A 1 120 ? -13.947 1.212 10.743 1.00 89.56 120 ALA A C 1
ATOM 929 O O . ALA A 1 120 ? -13.064 0.385 10.970 1.00 89.56 120 ALA A O 1
ATOM 930 N N . ALA A 1 121 ? -13.683 2.508 10.548 1.00 92.94 121 ALA A N 1
ATOM 931 C CA . ALA A 1 121 ? -12.333 3.067 10.574 1.00 92.94 121 ALA A CA 1
ATOM 932 C C . ALA A 1 121 ? -11.664 2.880 11.946 1.00 92.94 121 ALA A C 1
ATOM 934 O O . ALA A 1 121 ? -10.526 2.418 12.017 1.00 92.94 121 ALA A O 1
ATOM 935 N N . LEU A 1 122 ? -12.388 3.156 13.037 1.00 92.94 122 LEU A N 1
ATOM 936 C CA . LEU A 1 122 ? -11.903 2.941 14.401 1.00 92.94 122 LEU A CA 1
ATOM 937 C C . LEU A 1 122 ? -11.622 1.458 14.684 1.00 92.94 122 LEU A C 1
ATOM 939 O O . LEU A 1 122 ? -10.586 1.134 15.267 1.00 92.94 122 LEU A O 1
ATOM 943 N N . ARG A 1 123 ? -12.520 0.550 14.270 1.00 89.94 123 ARG A N 1
ATOM 944 C CA . ARG A 1 123 ? -12.309 -0.902 14.417 1.00 89.94 123 ARG A CA 1
ATOM 945 C C . ARG A 1 123 ? -11.066 -1.366 13.670 1.00 89.94 123 ARG A C 1
ATOM 947 O O . ARG A 1 123 ? -10.264 -2.090 14.248 1.00 89.94 123 ARG A O 1
ATOM 954 N N . PHE A 1 124 ? -10.894 -0.925 12.425 1.00 92.12 124 PHE A N 1
ATOM 955 C CA . PHE A 1 124 ? -9.710 -1.234 11.629 1.00 92.12 124 PHE A CA 1
ATOM 956 C C . PHE A 1 124 ? -8.440 -0.702 12.302 1.00 92.12 124 PHE A C 1
ATOM 958 O O . PHE A 1 124 ? -7.509 -1.462 12.540 1.00 92.12 124 PHE A O 1
ATOM 965 N N . ALA A 1 125 ? -8.420 0.574 12.695 1.00 93.38 125 ALA A N 1
ATOM 966 C CA . ALA A 1 125 ? -7.260 1.205 13.324 1.00 93.38 125 ALA A CA 1
ATOM 967 C C . ALA A 1 125 ? -6.843 0.535 14.646 1.00 93.38 125 ALA A C 1
ATOM 969 O O . ALA A 1 125 ? -5.661 0.522 14.983 1.00 93.38 125 ALA A O 1
ATOM 970 N N . ARG A 1 126 ? -7.804 -0.026 15.390 1.00 93.25 126 ARG A N 1
ATOM 971 C CA . ARG A 1 126 ? -7.563 -0.751 16.648 1.00 93.25 126 ARG A CA 1
ATOM 972 C C . ARG A 1 126 ? -7.286 -2.242 16.469 1.00 93.25 126 ARG A C 1
ATOM 974 O O . ARG A 1 126 ? -6.982 -2.905 17.460 1.00 93.25 126 ARG A O 1
ATOM 981 N N . TYR A 1 127 ? -7.405 -2.783 15.258 1.00 93.19 127 TYR A N 1
ATOM 982 C CA . TYR A 1 127 ? -7.157 -4.199 15.030 1.00 93.19 127 TYR A CA 1
ATOM 983 C C . TYR A 1 127 ? -5.676 -4.529 15.299 1.00 93.19 127 TYR A C 1
ATOM 985 O O . TYR A 1 127 ? -4.798 -3.767 14.874 1.00 93.19 127 TYR A O 1
ATOM 993 N N . PRO A 1 128 ? -5.365 -5.644 15.993 1.00 93.88 128 PRO A N 1
ATOM 994 C CA . PRO A 1 128 ? -3.988 -6.007 16.308 1.00 93.88 128 PRO A CA 1
ATOM 995 C C . PRO A 1 128 ? -3.083 -6.019 15.069 1.00 93.88 128 PRO A C 1
ATOM 997 O O . PRO A 1 128 ? -3.371 -6.683 14.079 1.00 93.88 128 PRO A O 1
ATOM 1000 N N . GLY A 1 129 ? -1.978 -5.277 15.135 1.00 93.44 129 GLY A N 1
ATOM 1001 C CA . GLY A 1 129 ? -0.984 -5.194 14.062 1.00 93.44 129 GLY A CA 1
ATOM 1002 C C . GLY A 1 129 ? -1.166 -4.030 13.084 1.00 93.44 129 GLY A C 1
ATOM 1003 O O . GLY A 1 129 ? -0.162 -3.585 12.537 1.00 93.44 129 GLY A O 1
ATOM 1004 N N . ILE A 1 130 ? -2.368 -3.453 12.925 1.00 95.38 130 ILE A N 1
ATOM 1005 C CA . ILE A 1 130 ? -2.595 -2.360 11.953 1.00 95.38 130 ILE A CA 1
ATOM 1006 C C . ILE A 1 130 ? -1.722 -1.145 12.233 1.00 95.38 130 ILE A C 1
ATOM 1008 O O . ILE A 1 130 ? -1.123 -0.593 11.310 1.00 95.38 130 ILE A O 1
ATOM 1012 N N . GLU A 1 131 ? -1.618 -0.743 13.498 1.00 94.81 131 GLU A N 1
ATOM 1013 C CA . GLU A 1 131 ? -0.819 0.421 13.865 1.00 94.81 131 GLU A CA 1
ATOM 1014 C C . GLU A 1 131 ? 0.650 0.261 13.444 1.00 94.81 131 GLU A C 1
ATOM 1016 O O . GLU A 1 131 ? 1.211 1.131 12.775 1.00 94.81 131 GLU A O 1
ATOM 1021 N N . GLU A 1 132 ? 1.257 -0.879 13.774 1.00 95.31 132 GLU A N 1
ATOM 1022 C CA . GLU A 1 132 ? 2.655 -1.156 13.444 1.00 95.31 132 GLU A CA 1
ATOM 1023 C C . GLU A 1 132 ? 2.855 -1.383 11.939 1.00 95.31 132 GLU A C 1
ATOM 1025 O O . GLU A 1 132 ? 3.848 -0.915 11.381 1.00 95.31 132 GLU A O 1
ATOM 1030 N N . SER A 1 133 ? 1.896 -2.009 11.247 1.00 96.31 133 SER A N 1
ATOM 1031 C CA . SER A 1 133 ? 1.931 -2.162 9.789 1.00 96.31 133 SER A CA 1
ATOM 1032 C C . SER A 1 133 ? 1.882 -0.810 9.075 1.00 96.31 133 SER A C 1
ATOM 1034 O O . SER A 1 133 ? 2.699 -0.572 8.189 1.00 96.31 133 SER A O 1
ATOM 1036 N N . LEU A 1 134 ? 0.995 0.111 9.469 1.00 95.75 134 LEU A N 1
ATOM 1037 C CA . LEU A 1 134 ? 0.907 1.443 8.854 1.00 95.75 134 LEU A CA 1
ATOM 1038 C C . LEU A 1 134 ? 2.171 2.273 9.106 1.00 95.75 134 LEU A C 1
ATOM 1040 O O . LEU A 1 134 ? 2.714 2.880 8.179 1.00 95.75 134 LEU A O 1
ATOM 1044 N N . LEU A 1 135 ? 2.679 2.274 10.342 1.00 94.38 135 LEU A N 1
ATOM 1045 C CA . LEU A 1 135 ? 3.918 2.975 10.692 1.00 94.38 135 LEU A CA 1
ATOM 1046 C C . LEU A 1 135 ? 5.138 2.377 9.974 1.00 94.38 135 LEU A C 1
ATOM 1048 O O . LEU A 1 135 ? 5.995 3.117 9.482 1.00 94.38 135 LEU A O 1
ATOM 1052 N N . GLY A 1 136 ? 5.210 1.048 9.880 1.00 94.62 136 GLY A N 1
ATOM 1053 C CA . GLY A 1 136 ? 6.237 0.332 9.128 1.00 94.62 136 GLY A CA 1
ATOM 1054 C C . GLY A 1 136 ? 6.193 0.675 7.641 1.00 94.62 136 GLY A C 1
ATOM 1055 O O . GLY A 1 136 ? 7.217 1.035 7.059 1.00 94.62 136 GLY A O 1
ATOM 1056 N N . LEU A 1 137 ? 4.997 0.673 7.049 1.00 94.88 137 LEU A N 1
ATOM 1057 C CA . LEU A 1 137 ? 4.779 1.022 5.648 1.00 94.88 137 LEU A CA 1
ATOM 1058 C C . LEU A 1 137 ? 5.217 2.458 5.346 1.00 94.88 137 LEU A C 1
ATOM 1060 O O . LEU A 1 137 ? 5.883 2.706 4.342 1.00 94.88 137 LEU A O 1
ATOM 1064 N N . ALA A 1 138 ? 4.914 3.403 6.240 1.00 92.56 138 ALA A N 1
ATOM 1065 C CA . ALA A 1 138 ? 5.326 4.797 6.094 1.00 92.56 138 ALA A CA 1
ATOM 1066 C C . ALA A 1 138 ? 6.852 4.953 6.131 1.00 92.56 138 ALA A C 1
ATOM 1068 O O . ALA A 1 138 ? 7.419 5.734 5.365 1.00 92.56 138 ALA A O 1
ATOM 1069 N N . ARG A 1 139 ? 7.531 4.181 6.988 1.00 91.31 139 ARG A N 1
ATOM 1070 C CA . ARG A 1 139 ? 8.994 4.191 7.106 1.00 91.31 139 ARG A CA 1
ATOM 1071 C C . ARG A 1 139 ? 9.678 3.596 5.876 1.00 91.31 139 ARG A C 1
ATOM 1073 O O . ARG A 1 139 ? 10.667 4.161 5.410 1.00 91.31 139 ARG A O 1
ATOM 1080 N N . VAL A 1 140 ? 9.166 2.467 5.391 1.00 92.94 140 VAL A N 1
ATOM 1081 C CA . VAL A 1 140 ? 9.767 1.687 4.302 1.00 92.94 140 VAL A CA 1
ATOM 1082 C C . VAL A 1 140 ? 9.441 2.307 2.948 1.00 92.94 140 VAL A C 1
ATOM 1084 O O . VAL A 1 140 ? 10.347 2.722 2.229 1.00 92.94 140 VAL A O 1
ATOM 1087 N N . ALA A 1 141 ? 8.156 2.425 2.612 1.00 90.81 141 ALA A N 1
ATOM 1088 C CA . ALA A 1 141 ? 7.736 2.888 1.295 1.00 90.81 141 ALA A CA 1
ATOM 1089 C C . ALA A 1 141 ? 7.873 4.408 1.144 1.00 90.81 141 ALA A C 1
ATOM 1091 O O . ALA A 1 141 ? 8.058 4.890 0.029 1.00 90.81 141 ALA A O 1
ATOM 1092 N N . ARG A 1 142 ? 7.786 5.179 2.241 1.00 89.50 142 ARG A N 1
ATOM 1093 C CA . ARG A 1 142 ? 7.665 6.652 2.193 1.00 89.50 142 ARG A CA 1
ATOM 1094 C C . ARG A 1 142 ? 6.572 7.084 1.207 1.00 89.50 142 ARG A C 1
ATOM 1096 O O . ARG A 1 142 ? 6.785 7.937 0.347 1.00 89.50 142 ARG A O 1
ATOM 1103 N N . PHE A 1 143 ? 5.434 6.403 1.292 1.00 91.31 143 PHE A N 1
ATOM 1104 C CA . PHE A 1 143 ? 4.317 6.567 0.373 1.00 91.31 143 PHE A CA 1
ATOM 1105 C C . PHE A 1 143 ? 3.674 7.952 0.510 1.00 91.31 143 PHE A C 1
ATOM 1107 O O . PHE A 1 143 ? 3.762 8.585 1.559 1.00 91.31 143 PHE A O 1
ATOM 1114 N N . SER A 1 144 ? 3.031 8.434 -0.550 1.00 89.44 144 SER A N 1
ATOM 1115 C CA . SER A 1 144 ? 2.264 9.683 -0.512 1.00 89.44 144 SER A CA 1
ATOM 1116 C C . SER A 1 144 ? 0.815 9.442 -0.108 1.00 89.44 144 SER A C 1
ATOM 1118 O O . SER A 1 144 ? 0.222 10.261 0.583 1.00 89.44 144 SER A O 1
ATOM 1120 N N . GLU A 1 145 ? 0.242 8.315 -0.525 1.00 92.69 145 GLU A N 1
ATOM 1121 C CA . GLU A 1 145 ? -1.145 7.964 -0.235 1.00 92.69 145 GLU A CA 1
ATOM 1122 C C . GLU 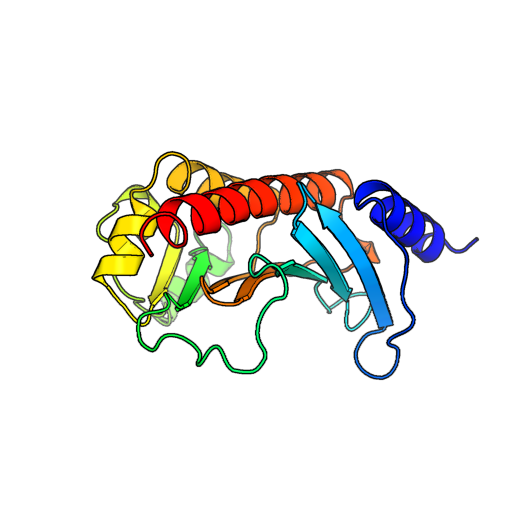A 1 145 ? -1.320 6.444 -0.161 1.00 92.69 145 GLU A C 1
ATOM 1124 O O . GLU A 1 145 ? -0.737 5.713 -0.962 1.00 92.69 145 GLU A O 1
ATOM 1129 N N . LEU A 1 146 ? -2.118 5.983 0.800 1.00 96.19 146 LEU A N 1
ATOM 1130 C CA . LEU A 1 146 ? -2.635 4.623 0.889 1.00 96.19 146 LEU A CA 1
ATOM 1131 C C . LEU A 1 146 ? -4.164 4.696 0.946 1.00 96.19 146 LEU A C 1
ATOM 1133 O O . LEU A 1 146 ? -4.729 5.230 1.896 1.00 96.19 146 LEU A O 1
ATOM 1137 N N . LEU A 1 147 ? -4.835 4.129 -0.044 1.00 95.12 147 LEU A N 1
ATOM 1138 C CA . LEU A 1 147 ? -6.272 3.906 -0.052 1.00 95.12 147 LEU A CA 1
ATOM 1139 C C . LEU A 1 147 ? -6.561 2.471 0.400 1.00 95.12 147 LEU A C 1
ATOM 1141 O O . LEU A 1 147 ? -6.078 1.507 -0.188 1.00 95.12 147 LEU A O 1
ATOM 1145 N N . ILE A 1 148 ? -7.392 2.350 1.425 1.00 94.88 148 ILE A N 1
ATOM 1146 C CA . ILE A 1 148 ? -7.908 1.103 1.976 1.00 94.88 148 ILE A CA 1
ATOM 1147 C C . ILE A 1 148 ? -9.383 1.003 1.612 1.00 94.88 148 ILE A C 1
ATOM 1149 O O . ILE A 1 148 ? -10.174 1.895 1.926 1.00 94.88 148 ILE A O 1
ATOM 1153 N N . ARG A 1 149 ? -9.749 -0.088 0.949 1.00 91.81 149 ARG A N 1
ATOM 1154 C CA . ARG A 1 149 ? -11.113 -0.415 0.553 1.00 91.81 149 ARG A CA 1
ATOM 1155 C C . ARG A 1 149 ? -11.414 -1.851 0.927 1.00 91.81 149 ARG A C 1
ATOM 1157 O O . ARG A 1 149 ? -10.906 -2.770 0.300 1.00 91.81 149 ARG A O 1
ATOM 1164 N N . THR A 1 150 ? -12.255 -2.047 1.929 1.00 89.25 150 THR A N 1
ATOM 1165 C CA . THR A 1 150 ? -12.638 -3.402 2.373 1.00 89.25 150 THR A CA 1
ATOM 1166 C C . THR A 1 150 ? -13.393 -4.189 1.296 1.00 89.25 150 THR A C 1
ATOM 1168 O O . THR A 1 150 ? -13.317 -5.410 1.269 1.00 89.25 150 THR A O 1
ATOM 1171 N N . ASP A 1 151 ? -14.035 -3.496 0.353 1.00 85.44 151 ASP A N 1
ATOM 1172 C CA . ASP A 1 151 ? -14.765 -4.069 -0.781 1.00 85.44 151 ASP A CA 1
ATOM 1173 C C . ASP A 1 151 ? -13.908 -4.346 -2.028 1.00 85.44 151 ASP A C 1
ATOM 1175 O O . ASP A 1 151 ? -14.413 -4.904 -3.001 1.00 85.44 151 ASP A O 1
ATOM 1179 N N . ALA A 1 152 ? -12.638 -3.930 -2.044 1.00 87.94 152 ALA A N 1
ATOM 1180 C CA . ALA A 1 152 ? -11.794 -4.025 -3.236 1.00 87.94 152 ALA A CA 1
ATOM 1181 C C . ALA A 1 152 ? -10.348 -4.421 -2.920 1.00 87.94 152 ALA A C 1
ATOM 1183 O O . ALA A 1 152 ? -9.817 -5.359 -3.513 1.00 87.94 152 ALA A O 1
ATOM 1184 N N . GLY A 1 153 ? -9.703 -3.714 -1.997 1.00 92.25 153 GLY A N 1
ATOM 1185 C CA . GLY A 1 153 ? -8.317 -3.949 -1.635 1.00 92.25 153 GLY A CA 1
ATOM 1186 C C . GLY A 1 153 ? -7.568 -2.699 -1.201 1.00 92.25 153 GLY A C 1
ATOM 1187 O O . GLY A 1 153 ? -8.133 -1.715 -0.719 1.00 92.25 153 GLY A O 1
ATOM 1188 N N . LEU A 1 154 ? -6.257 -2.755 -1.376 1.00 96.06 154 LEU A N 1
ATOM 1189 C CA . LEU A 1 154 ? -5.310 -1.719 -1.009 1.00 96.06 154 LEU A CA 1
ATOM 1190 C C . LEU A 1 154 ? -4.701 -1.107 -2.263 1.00 96.06 154 LEU A C 1
ATOM 1192 O O . LEU A 1 154 ? -4.306 -1.819 -3.185 1.00 96.06 154 LEU A O 1
ATOM 1196 N N . TYR A 1 155 ? -4.567 0.212 -2.259 1.00 96.56 155 TYR A N 1
ATOM 1197 C CA . TYR A 1 155 ? -3.831 0.958 -3.268 1.00 96.56 155 TYR A CA 1
ATOM 1198 C C . TYR A 1 155 ? -2.838 1.888 -2.586 1.00 96.56 155 TYR A C 1
ATOM 1200 O O . TYR A 1 155 ? -3.237 2.708 -1.767 1.00 96.56 155 TYR A O 1
ATOM 1208 N N . LEU A 1 156 ? -1.558 1.787 -2.928 1.00 96.56 156 LEU A N 1
ATOM 1209 C CA . LEU A 1 156 ? -0.505 2.625 -2.367 1.00 96.56 156 LEU A CA 1
ATOM 1210 C C . LEU A 1 156 ? 0.260 3.334 -3.479 1.00 96.56 156 LEU A C 1
ATOM 1212 O O . LEU A 1 156 ? 0.775 2.694 -4.390 1.00 96.56 156 LEU A O 1
ATOM 1216 N N . ALA A 1 157 ? 0.385 4.653 -3.364 1.00 93.31 157 ALA A N 1
ATOM 1217 C CA . ALA A 1 157 ? 1.187 5.480 -4.254 1.00 93.31 157 ALA A CA 1
ATOM 1218 C C . ALA A 1 157 ? 2.533 5.815 -3.598 1.00 93.31 157 ALA A C 1
ATOM 1220 O O . ALA A 1 157 ? 2.580 6.411 -2.519 1.00 93.31 157 ALA A O 1
ATOM 1221 N N . GLN A 1 158 ? 3.636 5.463 -4.259 1.00 91.94 158 GLN A N 1
ATOM 1222 C CA . GLN A 1 158 ? 4.988 5.781 -3.814 1.00 91.94 158 GLN A CA 1
ATOM 1223 C C . GLN A 1 158 ? 5.629 6.814 -4.755 1.00 91.94 158 GLN A C 1
ATOM 1225 O O . GLN A 1 158 ? 5.748 6.555 -5.955 1.00 91.94 158 GLN A O 1
ATOM 1230 N N . PRO A 1 159 ? 6.118 7.960 -4.244 1.00 89.56 159 PRO A N 1
ATOM 1231 C CA . PRO A 1 159 ? 6.715 9.022 -5.056 1.00 89.56 159 PRO A CA 1
ATOM 1232 C C . PRO A 1 159 ? 8.167 8.693 -5.460 1.00 89.56 159 PRO A C 1
ATOM 1234 O O . PRO A 1 159 ? 9.079 9.500 -5.287 1.00 89.56 159 PRO A O 1
ATOM 1237 N N . LYS A 1 160 ? 8.405 7.479 -5.961 1.00 89.06 160 LYS A N 1
ATOM 1238 C CA . LYS A 1 160 ? 9.705 6.991 -6.426 1.00 89.06 160 LYS A CA 1
ATOM 1239 C C . LYS A 1 160 ? 9.529 6.338 -7.791 1.00 89.06 160 LYS A C 1
ATOM 1241 O O . LYS A 1 160 ? 8.612 5.543 -7.967 1.00 89.06 160 LYS A O 1
ATOM 1246 N N . SER A 1 161 ? 10.392 6.692 -8.738 1.00 91.75 161 SER A N 1
ATOM 1247 C CA . SER A 1 161 ? 10.396 6.105 -10.078 1.00 91.75 161 SER A CA 1
ATOM 1248 C C . SER A 1 161 ? 10.698 4.612 -10.019 1.00 91.75 161 SER A C 1
ATOM 1250 O O . SER A 1 161 ? 11.359 4.137 -9.092 1.00 91.75 161 SER A O 1
ATOM 1252 N N . PHE A 1 162 ? 10.238 3.860 -11.020 1.00 94.00 162 PHE A N 1
ATOM 1253 C CA . PHE A 1 162 ? 10.578 2.442 -11.110 1.00 94.00 162 PHE A CA 1
ATOM 1254 C C . PHE A 1 162 ? 12.089 2.241 -11.273 1.00 94.00 162 PHE A C 1
ATOM 1256 O O . PHE A 1 162 ? 12.644 1.299 -10.713 1.00 94.00 162 PHE A O 1
ATOM 1263 N N . GLU A 1 163 ? 12.762 3.138 -11.992 1.00 92.00 163 GLU A N 1
ATOM 1264 C CA . GLU A 1 163 ? 14.215 3.147 -12.178 1.00 92.00 163 GLU A CA 1
ATOM 1265 C C . GLU A 1 163 ? 14.960 3.212 -10.837 1.00 92.00 163 GLU A C 1
ATOM 1267 O O . GLU A 1 163 ? 15.793 2.350 -10.552 1.00 92.00 163 GLU A O 1
ATOM 1272 N N . ASP A 1 164 ? 14.547 4.114 -9.945 1.00 91.25 164 ASP A N 1
ATOM 1273 C CA . ASP A 1 164 ? 15.192 4.302 -8.643 1.00 91.25 164 ASP A CA 1
ATOM 1274 C C . ASP A 1 164 ? 14.591 3.452 -7.510 1.00 91.25 164 ASP A C 1
ATOM 1276 O O . ASP A 1 164 ? 14.989 3.591 -6.350 1.00 91.25 164 ASP A O 1
ATOM 1280 N N . LEU A 1 165 ? 13.581 2.627 -7.797 1.00 92.44 165 LEU A N 1
ATOM 1281 C CA . LEU A 1 165 ? 12.893 1.835 -6.780 1.00 92.44 165 LEU A CA 1
ATOM 1282 C C . LEU A 1 165 ? 13.826 0.783 -6.167 1.00 92.44 165 LEU A C 1
ATOM 1284 O O . LEU A 1 165 ? 14.325 -0.092 -6.870 1.00 92.44 165 LEU A O 1
ATOM 1288 N N . ASP A 1 166 ? 14.030 0.809 -4.860 1.00 94.62 166 ASP A N 1
ATOM 1289 C CA . ASP A 1 166 ? 14.763 -0.259 -4.184 1.00 94.62 166 ASP A CA 1
ATOM 1290 C C . ASP A 1 166 ? 13.916 -1.551 -4.169 1.00 94.62 166 ASP A C 1
ATOM 1292 O O . ASP A 1 166 ? 12.727 -1.534 -3.835 1.00 94.62 166 ASP A O 1
ATOM 1296 N N . LEU A 1 167 ? 14.518 -2.671 -4.581 1.00 94.12 167 LEU A N 1
ATOM 1297 C CA . LEU A 1 167 ? 13.843 -3.966 -4.674 1.00 94.12 167 LEU A CA 1
ATOM 1298 C C . LEU A 1 167 ? 13.472 -4.532 -3.300 1.00 94.12 167 LEU A C 1
ATOM 1300 O O . LEU A 1 167 ? 12.416 -5.155 -3.179 1.00 94.12 167 LEU A O 1
ATOM 1304 N N . ASP A 1 168 ? 14.280 -4.278 -2.272 1.00 94.75 168 ASP A N 1
ATOM 1305 C CA . ASP A 1 168 ? 13.976 -4.701 -0.906 1.00 94.75 168 ASP A CA 1
ATOM 1306 C C . ASP A 1 168 ? 12.826 -3.868 -0.335 1.00 94.75 168 ASP A C 1
ATOM 1308 O O . ASP A 1 168 ? 11.911 -4.413 0.286 1.00 94.75 168 ASP A O 1
ATOM 1312 N N . VAL A 1 169 ? 12.795 -2.564 -0.637 1.00 94.81 169 VAL A N 1
ATOM 1313 C CA . VAL A 1 169 ? 11.660 -1.687 -0.298 1.00 94.81 169 VAL A CA 1
ATOM 1314 C C . VAL A 1 169 ? 10.385 -2.157 -0.996 1.00 94.81 169 VAL A C 1
ATOM 1316 O O . VAL A 1 169 ? 9.338 -2.234 -0.357 1.00 94.81 169 VAL A O 1
ATOM 1319 N N . CYS A 1 170 ? 10.455 -2.506 -2.282 1.00 95.69 170 CYS A N 1
ATOM 1320 C CA . CYS A 1 170 ? 9.318 -3.036 -3.039 1.00 95.69 170 CYS A CA 1
ATOM 1321 C C . CYS A 1 170 ? 8.780 -4.334 -2.414 1.00 95.69 170 CYS A C 1
ATOM 1323 O O . CYS A 1 170 ? 7.581 -4.452 -2.146 1.00 95.69 170 CYS A O 1
ATOM 1325 N N . LYS A 1 171 ? 9.675 -5.285 -2.117 1.00 95.12 171 LYS A N 1
ATOM 1326 C CA . LYS A 1 171 ? 9.333 -6.565 -1.485 1.00 95.12 171 LYS A CA 1
ATOM 1327 C C . LYS A 1 171 ? 8.651 -6.369 -0.140 1.00 95.12 171 LYS A C 1
ATOM 1329 O O . LYS A 1 171 ? 7.600 -6.952 0.120 1.00 95.12 171 LYS A O 1
ATOM 1334 N N . GLU A 1 172 ? 9.246 -5.536 0.701 1.00 96.25 172 GLU A N 1
ATOM 1335 C CA . GLU A 1 17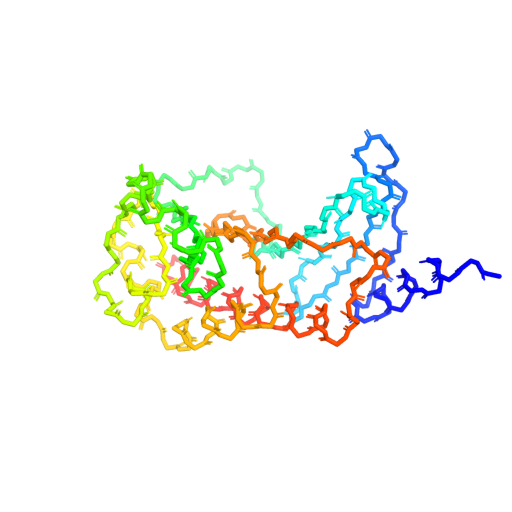2 ? 8.747 -5.270 2.041 1.00 96.25 172 GLU A CA 1
ATOM 1336 C C . GLU A 1 172 ? 7.417 -4.506 2.012 1.00 96.25 172 GLU A C 1
ATOM 1338 O O . GLU A 1 172 ? 6.517 -4.801 2.797 1.00 96.25 172 GLU A O 1
ATOM 1343 N N . THR A 1 173 ? 7.237 -3.602 1.044 1.00 97.19 173 THR A N 1
ATOM 1344 C CA . THR A 1 173 ? 5.963 -2.904 0.810 1.00 97.19 173 THR A CA 1
ATOM 1345 C C . THR A 1 173 ? 4.851 -3.906 0.505 1.00 97.19 173 THR A C 1
ATOM 1347 O O . THR A 1 173 ? 3.821 -3.889 1.176 1.00 97.19 173 THR A O 1
ATOM 1350 N N . PHE A 1 174 ? 5.060 -4.835 -0.435 1.00 96.94 174 PHE A N 1
ATOM 1351 C CA . PHE A 1 174 ? 4.070 -5.879 -0.721 1.00 96.94 174 PHE A CA 1
ATOM 1352 C C . PHE A 1 174 ? 3.830 -6.814 0.467 1.00 96.94 174 PHE A C 1
ATOM 1354 O O . PHE A 1 174 ? 2.685 -7.191 0.710 1.00 96.94 174 PHE A O 1
ATOM 1361 N N . ARG A 1 175 ? 4.872 -7.165 1.233 1.00 96.12 175 ARG A N 1
ATOM 1362 C CA . ARG A 1 175 ? 4.726 -7.991 2.441 1.00 96.12 175 ARG A CA 1
ATOM 1363 C C . ARG A 1 175 ? 3.789 -7.329 3.452 1.00 96.12 175 ARG A C 1
ATOM 1365 O O . ARG A 1 175 ? 2.857 -7.983 3.913 1.00 96.12 175 ARG A O 1
ATOM 1372 N N . ILE A 1 176 ? 4.021 -6.053 3.771 1.00 97.06 176 ILE A N 1
ATOM 1373 C CA . ILE A 1 176 ? 3.203 -5.292 4.726 1.00 97.06 176 ILE A CA 1
ATOM 1374 C C . ILE A 1 176 ? 1.784 -5.089 4.184 1.00 97.06 176 ILE A C 1
ATOM 1376 O O . ILE A 1 176 ? 0.821 -5.264 4.926 1.00 97.06 176 ILE A O 1
ATOM 1380 N N . LEU A 1 177 ? 1.629 -4.782 2.889 1.00 96.94 177 LEU A N 1
ATOM 1381 C CA . LEU A 1 177 ? 0.307 -4.713 2.261 1.00 96.94 177 LEU A CA 1
ATOM 1382 C C . LEU A 1 177 ? -0.434 -6.047 2.391 1.00 96.94 177 LEU A C 1
ATOM 1384 O O . LEU A 1 177 ? -1.604 -6.043 2.748 1.00 96.94 177 LEU A O 1
ATOM 1388 N N . GLY A 1 178 ? 0.237 -7.181 2.174 1.00 95.06 178 GLY A N 1
ATOM 1389 C CA . GLY A 1 178 ? -0.346 -8.512 2.356 1.00 95.06 178 GLY A CA 1
ATOM 1390 C C . GLY A 1 178 ? -0.810 -8.785 3.790 1.00 95.06 178 GLY A C 1
ATOM 1391 O O . GLY A 1 178 ? -1.832 -9.432 3.990 1.00 95.06 178 GLY A O 1
ATOM 1392 N N . GLU A 1 179 ? -0.101 -8.266 4.795 1.00 94.81 179 GLU A N 1
ATOM 1393 C CA . GLU A 1 179 ? -0.515 -8.359 6.204 1.00 94.81 179 GLU A CA 1
ATOM 1394 C C . GLU A 1 179 ? -1.753 -7.514 6.493 1.00 94.81 179 GLU A C 1
ATOM 1396 O O . GLU A 1 179 ? -2.693 -7.998 7.119 1.00 94.81 179 GLU A O 1
ATOM 1401 N N . ILE A 1 180 ? -1.796 -6.286 5.973 1.00 95.31 180 ILE A N 1
ATOM 1402 C CA . ILE A 1 180 ? -2.988 -5.435 6.064 1.00 95.31 180 ILE A CA 1
ATOM 1403 C C . ILE A 1 180 ? -4.163 -6.083 5.313 1.00 95.31 180 ILE A C 1
ATOM 1405 O O . ILE A 1 180 ? -5.289 -6.058 5.802 1.00 95.31 180 ILE A O 1
ATOM 1409 N N . GLY A 1 181 ? -3.909 -6.692 4.152 1.00 93.50 181 GLY A N 1
ATOM 1410 C CA . GLY A 1 181 ? -4.910 -7.399 3.355 1.00 93.50 181 GLY A CA 1
ATOM 1411 C C . GLY A 1 181 ? -5.525 -8.577 4.107 1.00 93.50 181 GLY A C 1
ATOM 1412 O O . GLY A 1 181 ? -6.747 -8.698 4.150 1.00 93.50 181 GLY A O 1
ATOM 1413 N N . GLN A 1 182 ? -4.697 -9.379 4.783 1.00 91.81 182 GLN A N 1
ATOM 1414 C CA . GLN A 1 182 ? -5.180 -10.457 5.649 1.00 91.81 182 GLN A CA 1
ATOM 1415 C C . GLN A 1 182 ? -6.053 -9.913 6.784 1.00 91.81 182 GLN A C 1
ATOM 1417 O O . GLN A 1 182 ? -7.143 -10.423 7.013 1.00 91.81 182 GLN A O 1
ATOM 1422 N N . ILE A 1 183 ? -5.623 -8.829 7.439 1.00 90.94 183 ILE A N 1
ATOM 1423 C CA . ILE A 1 183 ? -6.411 -8.186 8.495 1.00 90.94 183 ILE A CA 1
ATOM 1424 C C . ILE A 1 183 ? -7.764 -7.705 7.963 1.00 90.94 183 ILE A C 1
ATOM 1426 O O . ILE A 1 183 ? -8.771 -7.854 8.650 1.00 90.94 183 ILE A O 1
ATOM 1430 N N . ILE A 1 184 ? -7.821 -7.141 6.754 1.00 90.06 184 ILE A N 1
ATOM 1431 C CA . ILE A 1 184 ? -9.084 -6.725 6.128 1.00 90.06 184 ILE A CA 1
ATOM 1432 C C . ILE A 1 184 ? -10.026 -7.918 5.970 1.00 90.06 184 ILE A C 1
ATOM 1434 O O . ILE A 1 184 ? -11.184 -7.824 6.374 1.00 90.06 184 ILE A O 1
ATOM 1438 N N . VAL A 1 185 ? -9.533 -9.037 5.437 1.00 88.00 185 VAL A N 1
ATOM 1439 C CA . VAL A 1 185 ? -10.339 -10.254 5.282 1.00 88.00 185 VAL A CA 1
ATOM 1440 C C . VAL A 1 185 ? -10.832 -10.748 6.642 1.00 88.00 185 VAL A C 1
ATOM 1442 O O . VAL A 1 185 ? -12.037 -10.918 6.825 1.00 88.00 185 VAL A O 1
ATOM 1445 N N . ASP A 1 186 ? -9.934 -10.874 7.618 1.00 86.50 186 ASP A N 1
ATOM 1446 C CA . ASP A 1 186 ? -10.253 -11.400 8.947 1.00 86.50 186 ASP A CA 1
ATOM 1447 C C . ASP A 1 186 ? -11.249 -10.507 9.709 1.00 86.50 186 ASP A C 1
ATOM 1449 O O . ASP A 1 186 ? -12.136 -10.998 10.403 1.00 86.50 186 ASP A O 1
ATOM 1453 N N . SER A 1 187 ? -11.124 -9.182 9.585 1.00 80.81 187 SER A N 1
ATOM 1454 C CA . SER A 1 187 ? -11.910 -8.218 10.371 1.00 80.81 187 SER A CA 1
ATOM 1455 C C . SER A 1 187 ? -13.242 -7.806 9.740 1.00 80.81 187 SER A C 1
ATOM 1457 O O . SER A 1 187 ? -14.126 -7.329 10.461 1.00 80.81 187 SER A O 1
ATOM 1459 N N . PHE A 1 188 ? -13.400 -7.975 8.423 1.00 78.62 188 PHE A N 1
ATOM 1460 C CA . PHE A 1 188 ? -14.592 -7.531 7.690 1.00 78.62 188 PHE A CA 1
ATOM 1461 C C . PHE A 1 188 ? -15.326 -8.635 6.926 1.00 78.62 188 PHE A C 1
ATOM 1463 O O . PHE A 1 188 ? -16.462 -8.396 6.546 1.00 78.62 188 PHE A O 1
ATOM 1470 N N . THR A 1 189 ? -14.739 -9.821 6.738 1.00 67.25 189 THR A N 1
ATOM 1471 C CA . THR A 1 189 ? -15.400 -10.939 6.026 1.00 67.25 189 THR A CA 1
ATOM 1472 C C . THR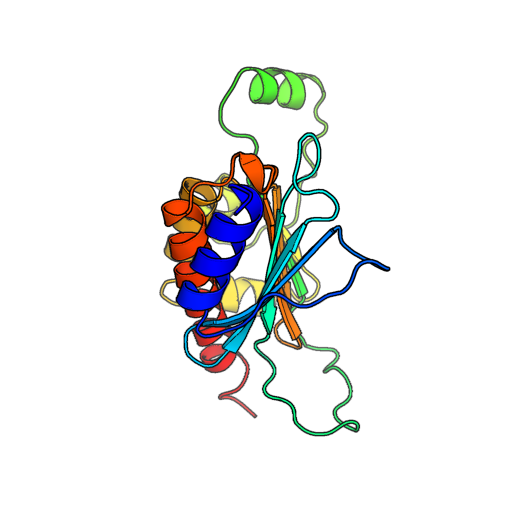 A 1 189 ? -15.885 -12.033 6.981 1.00 67.25 189 THR A C 1
ATOM 1474 O O . THR A 1 189 ? -16.803 -12.769 6.658 1.00 67.25 189 THR A O 1
ATOM 1477 N N . ALA A 1 190 ? -15.314 -12.141 8.185 1.00 51.62 190 ALA A N 1
ATOM 1478 C CA . ALA A 1 190 ? -15.640 -13.210 9.137 1.00 51.62 190 ALA A CA 1
ATOM 1479 C C . ALA A 1 190 ? -16.951 -13.007 9.936 1.00 51.62 190 ALA A C 1
ATOM 1481 O O . ALA A 1 190 ? -17.204 -13.767 10.868 1.00 51.62 190 ALA A O 1
ATOM 1482 N N . ASN A 1 191 ? -17.756 -11.984 9.624 1.00 39.19 191 ASN A N 1
ATOM 1483 C CA . ASN A 1 191 ? -18.993 -11.654 10.350 1.00 39.19 191 ASN A CA 1
ATOM 1484 C C . ASN A 1 191 ? -20.258 -11.636 9.471 1.00 39.19 191 ASN A C 1
ATOM 1486 O O . ASN A 1 191 ? -21.298 -11.203 9.969 1.00 39.19 191 ASN A O 1
ATOM 1490 N N . ASP A 1 192 ? -20.174 -12.109 8.225 1.00 41.00 192 ASP A N 1
ATOM 1491 C CA . ASP A 1 192 ? -21.340 -12.366 7.365 1.00 41.00 192 ASP A CA 1
ATOM 1492 C C . ASP A 1 192 ? -21.625 -13.875 7.268 1.00 41.00 192 ASP A C 1
ATOM 1494 O O . ASP A 1 192 ? -20.666 -14.652 7.040 1.00 41.00 192 ASP A O 1
#

Foldseek 3Di:
DPPLVVLLVVVLVLQVWAWDDPLVQAPTWRWHHDLNWIKIKTWNDQDPQTWIKIWTWLDDDDDPPPDQPPQKKKKKKFFQPPDDPVNVVCVVVVPDPQADDLPDVLRSVGIRMHIDHNVVSNLLCPQPPNSVLVVVLCVLQVWGMWIQTLRTFIMTIGSDHNNRDDPVSVSVNSNSSSVSSVSSCVRPVPPD

Sequence (192 aa):
MNDHQAKATFVAKMLEGRVVNDEKRVQLCIKGAMRGFPATLEALRVSPPFGVSYFLETKIVDDPNSNPSESALRMVVTPRAVHGLFASIIRIFLLEPKGQNLGVPRLDSAFICTFNEPQAALRFARYPGIEESLLGLARVARFSELLIRTDAGLYLAQPKSFEDLDLDVCKETFRILGEIGQIIVDSFTAND

Radius of gyration: 17.22 Å; chains: 1; bounding box: 43×44×42 Å

pLDDT: mean 84.7, std 15.7, range [39.19, 97.5]